Protein AF-A7EKR5-F1 (afdb_monomer_lite)

Sequence (212 aa):
MRERGEYPEFAFYDELQMYRREGRDTHELEGGQKLARYKNMAIKRMIWKMLGAERSALWRRKWYFFIDTDTFIEWDNLLALLEHLNPLKNMYMGSPVWGPTPPFAHGGSGYVFSYKALETLNMPGRGGDEELMYSQYGVNTTALCCGDEALSVALKRKGIEIKGYWPLFNGDPPVTINFGPEMWCEPQPFLFRDLFENAALKIDVQATLFLG

Secondary structure (DSSP, 8-state):
-HHHHH-GGGHHHHHHHHHHHTT--GGG---HHHHHHHHHHHHHHHHHHHHHH-TTTGGG--EEEEE-TTEEE-HHHHHHHHHTS-TTS--EEE-EEPSSSSPEE-GGG-EEEEHHHHHHHHSPPTT----S-TTTTT--GGGSS-HHHHHHHHHHHTT--EEE-TTTB--S-GGGS---TTTTTSPPP-EEE-S---TTHHHH--EEEEE-

pLDDT: mean 79.17, std 14.37, range [42.34, 96.88]

Organism: Sclerotinia sclerotiorum (strain ATCC 18683 / 1980 / Ss-1) (NCBI:txid665079)

InterPro domains:
  IPR003378 Fringe-like, glycosyltransferase domain [PF02434] (53-121)
  IPR026050 C1GALT1/C1GALT1-specific chaperone 1 [PTHR23033] (44-162)

Foldseek 3Di:
DVVCVVDPLVVLVVVLVVCVVVVHDSLPDPDLQLVLLLVQQQVLLVLVVVCVVDPDPQVPFFKKKKAAPQKFFDVVLVVVVVVVDGLLDFAKEAAWDDDPAATFHDRHLIIMTGPNNSVLLNDDDPPPPPDPDVRQLPFPSSPDDGNRSSVQNSSVSSVHHYDYDPPLRPAAAPVPDPPDPVPPPPPPRRMYGHPDDGSVSSRPDIDIDTHD

Structure (mmCIF, N/CA/C/O backbone):
data_AF-A7EKR5-F1
#
_entry.id   AF-A7EKR5-F1
#
loop_
_atom_site.group_PDB
_atom_site.id
_atom_site.type_symbol
_atom_site.label_atom_id
_atom_site.label_alt_id
_atom_site.label_comp_id
_atom_site.label_asym_id
_atom_site.label_entity_id
_atom_site.label_seq_id
_atom_site.pdbx_PDB_ins_code
_atom_site.Cartn_x
_atom_site.Cartn_y
_atom_site.Cartn_z
_atom_site.occupancy
_atom_site.B_iso_or_equiv
_atom_site.auth_seq_id
_atom_site.auth_comp_id
_atom_site.auth_asym_id
_atom_site.auth_atom_id
_atom_site.pdbx_PDB_model_num
ATOM 1 N N . MET A 1 1 ? 2.302 9.135 -18.319 1.00 51.72 1 MET A N 1
ATOM 2 C CA . MET A 1 1 ? 3.232 9.473 -19.420 1.00 51.72 1 MET A CA 1
ATOM 3 C C . MET A 1 1 ? 4.556 10.033 -18.914 1.00 51.72 1 MET A C 1
ATOM 5 O O . MET A 1 1 ? 5.559 9.526 -19.377 1.00 51.72 1 MET A O 1
ATOM 9 N N . ARG A 1 2 ? 4.595 10.985 -17.963 1.00 61.03 2 ARG A N 1
ATOM 10 C CA . ARG A 1 2 ? 5.861 11.577 -17.472 1.00 61.03 2 ARG A CA 1
ATOM 11 C C . ARG A 1 2 ? 6.796 10.579 -16.758 1.00 61.03 2 ARG A C 1
ATOM 13 O O . ARG A 1 2 ? 7.923 10.409 -17.188 1.00 61.03 2 ARG A O 1
ATOM 20 N N . GLU A 1 3 ? 6.287 9.814 -15.787 1.00 67.12 3 GLU A N 1
ATOM 21 C CA . GLU A 1 3 ? 7.088 8.821 -15.032 1.00 67.12 3 GLU A CA 1
ATOM 22 C C . GLU A 1 3 ? 7.719 7.728 -15.905 1.00 67.12 3 GLU A C 1
ATOM 24 O O . GLU A 1 3 ? 8.848 7.318 -15.670 1.00 67.12 3 GLU A O 1
ATOM 29 N N . ARG A 1 4 ? 7.025 7.293 -16.963 1.00 72.88 4 ARG A N 1
ATOM 30 C CA . ARG A 1 4 ? 7.526 6.256 -17.880 1.00 72.88 4 ARG A CA 1
ATOM 31 C C . ARG A 1 4 ? 8.791 6.684 -18.636 1.00 72.88 4 ARG A C 1
ATOM 33 O O . ARG A 1 4 ? 9.527 5.817 -19.080 1.00 72.88 4 ARG A O 1
ATOM 40 N N . GLY A 1 5 ? 9.032 7.988 -18.790 1.00 73.50 5 GLY A N 1
ATOM 41 C CA . GLY A 1 5 ? 10.261 8.513 -19.394 1.00 73.50 5 GLY A CA 1
ATOM 42 C C . GLY A 1 5 ? 11.391 8.777 -18.394 1.00 73.50 5 GLY A C 1
ATOM 43 O O . GLY A 1 5 ? 12.533 8.921 -18.812 1.00 73.50 5 GLY A O 1
ATOM 44 N N . GLU A 1 6 ? 11.086 8.850 -17.095 1.00 78.88 6 GLU A N 1
ATOM 45 C CA . GLU A 1 6 ? 12.048 9.199 -16.036 1.00 78.88 6 GLU A CA 1
ATOM 46 C C . GLU A 1 6 ? 12.597 7.961 -15.307 1.00 78.88 6 GLU A C 1
ATOM 48 O O . GLU A 1 6 ? 13.711 8.002 -14.787 1.00 78.88 6 GLU A O 1
ATOM 53 N N . TYR A 1 7 ? 11.850 6.850 -15.302 1.00 82.31 7 TYR A N 1
ATOM 54 C CA . TYR A 1 7 ? 12.217 5.619 -14.599 1.00 82.31 7 TYR A CA 1
ATOM 55 C C . TYR A 1 7 ? 12.555 4.480 -15.572 1.00 82.31 7 TYR A C 1
ATOM 57 O O . TYR A 1 7 ? 11.654 3.987 -16.261 1.00 82.31 7 TYR A O 1
ATOM 65 N N . PRO A 1 8 ? 13.818 4.008 -15.617 1.00 85.31 8 PRO A N 1
ATOM 66 C CA . PRO A 1 8 ? 14.238 2.952 -16.541 1.00 85.31 8 PRO A CA 1
ATOM 67 C C . PRO A 1 8 ? 13.511 1.619 -16.311 1.00 85.31 8 PRO A C 1
ATOM 69 O O . PRO A 1 8 ? 13.372 0.828 -17.239 1.00 85.31 8 PRO A O 1
ATOM 72 N N . GLU A 1 9 ? 12.987 1.367 -15.110 1.00 85.44 9 GLU A N 1
ATOM 73 C CA . GLU A 1 9 ? 12.219 0.163 -14.779 1.00 85.44 9 GLU A CA 1
ATOM 74 C C . GLU A 1 9 ? 10.941 0.014 -15.612 1.00 85.44 9 GLU A C 1
ATOM 76 O O . GLU A 1 9 ? 10.466 -1.105 -15.809 1.00 85.44 9 GLU A O 1
ATOM 81 N N . PHE A 1 10 ? 10.395 1.113 -16.143 1.00 86.00 10 PHE A N 1
ATOM 82 C CA . PHE A 1 10 ? 9.226 1.062 -17.022 1.00 86.00 10 PHE A CA 1
ATOM 83 C C . PHE A 1 10 ? 9.540 0.516 -18.418 1.00 86.00 10 PHE A C 1
ATOM 85 O O . PHE A 1 10 ? 8.602 0.127 -19.110 1.00 86.00 10 PHE A O 1
ATOM 92 N N . ALA A 1 11 ? 10.812 0.396 -18.815 1.00 86.44 11 ALA A N 1
ATOM 93 C CA . ALA A 1 11 ? 11.182 -0.290 -20.055 1.00 86.44 11 ALA A CA 1
ATOM 94 C C . ALA A 1 11 ? 10.722 -1.760 -20.058 1.00 86.44 11 ALA A C 1
ATOM 96 O O . ALA A 1 11 ? 10.322 -2.276 -21.099 1.00 86.44 11 ALA A O 1
ATOM 97 N N . PHE A 1 12 ? 10.668 -2.402 -18.882 1.00 87.44 12 PHE A N 1
ATOM 98 C CA . PHE A 1 12 ? 10.133 -3.759 -18.736 1.00 87.44 12 PHE A CA 1
ATOM 99 C C . PHE A 1 12 ? 8.669 -3.856 -19.189 1.00 87.44 12 PHE A C 1
ATOM 101 O O . PHE A 1 12 ? 8.251 -4.865 -19.751 1.00 87.44 12 PHE A O 1
ATOM 108 N N . TYR A 1 13 ? 7.868 -2.805 -18.974 1.00 85.25 13 TYR A N 1
ATOM 109 C CA . TYR A 1 13 ? 6.479 -2.791 -19.435 1.00 85.25 13 TYR A CA 1
ATOM 110 C C . TYR A 1 13 ? 6.409 -2.905 -20.959 1.00 85.25 13 TYR A C 1
ATOM 112 O O . TYR A 1 13 ? 5.548 -3.600 -21.491 1.00 85.25 13 TYR A O 1
ATOM 120 N N . ASP A 1 14 ? 7.324 -2.246 -21.663 1.00 87.62 14 ASP A N 1
ATOM 121 C CA . ASP A 1 14 ? 7.331 -2.202 -23.123 1.00 87.62 14 ASP A CA 1
ATOM 122 C C . ASP A 1 14 ? 7.704 -3.564 -23.698 1.00 87.62 14 ASP A C 1
ATOM 124 O O . ASP A 1 14 ? 7.039 -4.048 -24.618 1.00 87.62 14 ASP A O 1
ATOM 128 N N . GLU A 1 15 ? 8.687 -4.216 -23.081 1.00 88.50 15 GLU A N 1
ATOM 129 C CA . GLU A 1 15 ? 9.076 -5.590 -23.378 1.00 88.50 15 GLU A CA 1
ATOM 130 C C . GLU A 1 15 ? 7.929 -6.577 -23.112 1.00 88.50 15 GLU A C 1
ATOM 132 O O . GLU A 1 15 ? 7.570 -7.364 -23.990 1.00 88.50 15 GLU A O 1
ATOM 137 N N . LEU A 1 16 ? 7.259 -6.470 -21.961 1.00 86.94 16 LEU A N 1
ATOM 138 C CA . LEU A 1 16 ? 6.092 -7.291 -21.630 1.00 86.94 16 LEU A CA 1
ATOM 139 C C . LEU A 1 16 ? 4.968 -7.142 -22.670 1.00 86.94 16 LEU A C 1
ATOM 141 O O . LEU A 1 16 ? 4.364 -8.132 -23.089 1.00 86.94 16 LEU A O 1
ATOM 145 N N . GLN A 1 17 ? 4.695 -5.916 -23.129 1.00 87.31 17 GLN A N 1
ATOM 146 C CA . GLN A 1 17 ? 3.708 -5.665 -24.186 1.00 87.31 17 GLN A CA 1
ATOM 147 C C . GLN A 1 17 ? 4.156 -6.198 -25.555 1.00 87.31 17 GLN A C 1
ATOM 149 O O . GLN A 1 17 ? 3.311 -6.509 -26.395 1.00 87.31 17 GLN A O 1
ATOM 154 N N . MET A 1 18 ? 5.461 -6.280 -25.827 1.00 89.00 18 MET A N 1
ATOM 155 C CA . MET A 1 18 ? 5.975 -6.930 -27.037 1.00 89.00 18 MET A CA 1
ATOM 156 C C . MET A 1 18 ? 5.765 -8.443 -26.984 1.00 89.00 18 MET A C 1
ATOM 158 O O . MET A 1 18 ? 5.136 -8.975 -27.895 1.00 89.00 18 MET A O 1
ATOM 162 N N . TYR A 1 19 ? 6.154 -9.106 -25.890 1.00 89.81 19 TYR A N 1
ATOM 163 C CA . TYR A 1 19 ? 5.964 -10.554 -25.723 1.00 89.81 19 TYR A CA 1
ATOM 164 C C . TYR A 1 19 ? 4.497 -10.958 -25.898 1.00 89.81 19 TYR A C 1
ATOM 166 O O . TYR A 1 19 ? 4.201 -11.891 -26.640 1.00 89.81 19 TYR A O 1
ATOM 174 N N . ARG A 1 20 ? 3.558 -10.198 -25.312 1.00 86.31 20 ARG A N 1
ATOM 175 C CA . ARG A 1 20 ? 2.115 -10.442 -25.503 1.00 86.31 20 ARG A CA 1
ATOM 176 C C . ARG A 1 20 ? 1.668 -10.311 -26.950 1.00 86.31 20 ARG A C 1
ATOM 178 O O . ARG A 1 20 ? 0.898 -11.141 -27.421 1.00 86.31 20 ARG A O 1
ATOM 185 N N . ARG A 1 21 ? 2.115 -9.262 -27.646 1.00 91.12 21 ARG A N 1
ATOM 186 C CA . ARG A 1 21 ? 1.756 -9.033 -29.056 1.00 91.12 21 ARG A CA 1
ATOM 187 C C . ARG A 1 21 ? 2.296 -10.129 -29.967 1.00 91.12 21 ARG A C 1
ATOM 189 O O . ARG A 1 21 ? 1.646 -10.467 -30.948 1.00 91.12 21 ARG A O 1
ATOM 196 N N . GLU A 1 22 ? 3.451 -10.681 -29.624 1.00 93.00 22 GLU A N 1
ATOM 197 C CA . GLU A 1 22 ? 4.104 -11.769 -30.352 1.00 93.00 22 GLU A CA 1
ATOM 198 C C . GLU A 1 22 ? 3.598 -13.163 -29.936 1.00 93.00 22 GLU A C 1
ATOM 200 O O . GLU A 1 22 ? 4.020 -14.157 -30.519 1.00 93.00 22 GLU A O 1
ATOM 205 N N . GLY A 1 23 ? 2.699 -13.259 -28.946 1.00 87.94 23 GLY A N 1
ATOM 206 C CA . GLY A 1 23 ? 2.209 -14.537 -28.418 1.00 87.94 23 GLY A CA 1
ATOM 207 C C . GLY A 1 23 ? 3.284 -15.361 -27.700 1.00 87.94 23 GLY A C 1
ATOM 208 O O . GLY A 1 23 ? 3.149 -16.577 -27.589 1.00 87.94 23 GLY A O 1
ATOM 209 N N . ARG A 1 24 ? 4.360 -14.712 -27.245 1.00 87.38 24 ARG A N 1
ATOM 210 C CA . ARG A 1 24 ? 5.468 -15.339 -26.519 1.00 87.38 24 ARG A CA 1
ATOM 211 C C . ARG A 1 24 ? 5.107 -15.552 -25.056 1.00 87.38 24 ARG A C 1
ATOM 213 O O . ARG A 1 24 ? 4.296 -14.816 -24.490 1.00 87.38 24 ARG A O 1
ATOM 220 N N . ASP A 1 25 ? 5.751 -16.536 -24.439 1.00 83.50 25 ASP A N 1
ATOM 221 C CA . ASP A 1 25 ? 5.555 -16.817 -23.026 1.00 83.50 25 ASP A CA 1
ATOM 222 C C . ASP A 1 25 ? 6.147 -15.693 -22.158 1.00 83.50 25 ASP A C 1
ATOM 224 O O . ASP A 1 25 ? 7.352 -15.449 -22.135 1.00 83.50 25 ASP A O 1
ATOM 228 N N . THR A 1 26 ? 5.285 -14.988 -21.424 1.00 80.88 26 THR A N 1
ATOM 229 C CA . THR A 1 26 ? 5.693 -13.906 -20.520 1.00 80.88 26 THR A CA 1
ATOM 230 C C . THR A 1 26 ? 6.404 -14.403 -19.261 1.00 80.88 26 THR A C 1
ATOM 232 O O . THR A 1 26 ? 6.980 -13.588 -18.545 1.00 80.88 26 THR A O 1
ATOM 235 N N . HIS A 1 27 ? 6.373 -15.709 -18.975 1.00 75.75 27 HIS A N 1
ATOM 236 C CA . HIS A 1 27 ? 7.129 -16.316 -17.879 1.00 75.75 27 HIS A CA 1
ATOM 237 C C . HIS A 1 27 ? 8.645 -16.283 -18.107 1.00 75.75 27 HIS A C 1
ATOM 239 O O . HIS A 1 27 ? 9.398 -16.325 -17.138 1.00 75.75 27 HIS A O 1
ATOM 245 N N . GLU A 1 28 ? 9.093 -16.164 -19.360 1.00 78.44 28 GLU A N 1
ATOM 246 C CA . GLU A 1 28 ? 10.514 -16.047 -19.715 1.00 78.44 28 GLU A CA 1
ATOM 247 C C . GLU A 1 28 ? 11.121 -14.691 -19.313 1.00 78.44 28 GLU A C 1
ATOM 249 O O . GLU A 1 28 ? 12.341 -14.530 -19.306 1.00 78.44 28 GLU A O 1
ATOM 254 N N . LEU A 1 29 ? 10.285 -13.698 -18.991 1.00 80.56 29 LEU A N 1
ATOM 255 C CA . LEU A 1 29 ? 10.739 -12.359 -18.638 1.00 80.56 29 LEU A CA 1
ATOM 256 C C . LEU A 1 29 ? 11.180 -12.273 -17.176 1.00 80.56 29 LEU A C 1
ATOM 258 O O . LEU A 1 29 ? 10.383 -12.402 -16.243 1.00 80.56 29 LEU A O 1
ATOM 262 N N . GLU A 1 30 ? 12.451 -11.938 -16.971 1.00 78.38 30 GLU A N 1
ATOM 263 C CA . GLU A 1 30 ? 13.016 -11.704 -15.646 1.00 78.38 30 GLU A CA 1
ATOM 264 C C . GLU A 1 30 ? 12.964 -10.229 -15.231 1.00 78.38 30 GLU A C 1
ATOM 266 O O . GLU A 1 30 ? 13.090 -9.310 -16.034 1.00 78.38 30 GLU A O 1
ATOM 271 N N . GLY A 1 31 ? 12.846 -9.975 -13.926 1.00 76.25 31 GLY A N 1
ATOM 272 C CA . GLY A 1 31 ? 12.943 -8.616 -13.385 1.00 76.25 31 GLY A CA 1
ATOM 273 C C . GLY A 1 31 ? 11.621 -7.854 -13.289 1.00 76.25 31 GLY A C 1
ATOM 274 O O . GLY A 1 31 ? 11.633 -6.695 -12.873 1.00 76.25 31 GLY A O 1
ATOM 275 N N . GLY A 1 32 ? 10.478 -8.503 -13.538 1.00 77.50 32 GLY A N 1
ATOM 276 C CA . GLY A 1 32 ? 9.153 -7.892 -13.375 1.00 77.50 32 GLY A CA 1
ATOM 277 C C . GLY A 1 32 ? 8.897 -7.293 -11.982 1.00 77.50 32 GLY A C 1
ATOM 278 O O . GLY A 1 32 ? 8.181 -6.302 -11.846 1.00 77.50 32 GLY A O 1
ATOM 279 N N . GLN A 1 33 ? 9.573 -7.804 -10.947 1.00 75.94 33 GLN A N 1
ATOM 280 C CA . GLN A 1 33 ? 9.524 -7.257 -9.584 1.00 75.94 33 GLN A CA 1
ATOM 281 C C . GLN A 1 33 ? 10.009 -5.794 -9.503 1.00 75.94 33 GLN A C 1
ATOM 283 O O . GLN A 1 33 ? 9.452 -4.999 -8.742 1.00 75.94 33 GLN A O 1
ATOM 288 N N . LYS A 1 34 ? 10.993 -5.405 -10.332 1.00 84.44 34 LYS A N 1
ATOM 289 C CA . LYS A 1 34 ? 11.528 -4.032 -10.384 1.00 84.44 34 LYS A CA 1
ATOM 290 C C . LYS A 1 34 ? 10.498 -3.026 -10.885 1.00 84.44 34 LYS A C 1
ATOM 292 O O . LYS A 1 34 ? 10.529 -1.879 -10.454 1.00 84.44 34 LYS A O 1
ATOM 297 N N . LEU A 1 35 ? 9.591 -3.441 -11.766 1.00 85.88 35 LEU A N 1
ATOM 298 C CA . LEU A 1 35 ? 8.463 -2.619 -12.198 1.00 85.88 35 LEU A CA 1
ATOM 299 C C . LEU A 1 35 ? 7.288 -2.728 -11.217 1.00 85.88 35 LEU A C 1
ATOM 301 O O . LEU A 1 35 ? 6.642 -1.729 -10.901 1.00 85.88 35 LEU A O 1
ATOM 305 N N . ALA A 1 36 ? 7.031 -3.924 -10.682 1.00 83.00 36 ALA A N 1
ATOM 306 C CA . ALA A 1 36 ? 5.902 -4.182 -9.792 1.00 83.00 36 ALA A CA 1
ATOM 307 C C . ALA A 1 36 ? 5.902 -3.283 -8.542 1.00 83.00 36 ALA A C 1
ATOM 309 O O . ALA A 1 36 ? 4.834 -2.882 -8.085 1.00 83.00 36 ALA A O 1
ATOM 310 N N . ARG A 1 37 ? 7.066 -2.869 -8.019 1.00 87.31 37 ARG A N 1
ATOM 311 C CA . ARG A 1 37 ? 7.139 -1.924 -6.881 1.00 87.31 37 ARG A CA 1
ATOM 312 C C . ARG A 1 37 ? 6.423 -0.586 -7.119 1.00 87.31 37 ARG A C 1
ATOM 314 O O . ARG A 1 37 ? 5.916 0.001 -6.167 1.00 87.31 37 ARG A O 1
ATOM 321 N N . TYR A 1 38 ? 6.292 -0.136 -8.369 1.00 87.00 38 TYR A N 1
ATOM 322 C CA . TYR A 1 38 ? 5.581 1.102 -8.714 1.00 87.00 38 TYR A CA 1
ATOM 323 C C . TYR A 1 38 ? 4.053 0.929 -8.739 1.00 87.00 38 TYR A C 1
ATOM 325 O O . TYR A 1 38 ? 3.321 1.914 -8.611 1.00 87.00 38 TYR A O 1
ATOM 333 N N . LYS A 1 39 ? 3.548 -0.311 -8.856 1.00 85.44 39 LYS A N 1
ATOM 334 C CA . LYS A 1 39 ? 2.105 -0.593 -8.969 1.00 85.44 39 LYS A CA 1
ATOM 335 C C . LYS A 1 39 ? 1.351 -0.183 -7.706 1.00 85.44 39 LYS A C 1
ATOM 337 O O . LYS A 1 39 ? 0.265 0.388 -7.784 1.00 85.44 39 LYS A O 1
ATOM 342 N N . ASN A 1 40 ? 1.953 -0.438 -6.540 1.00 87.44 40 ASN A N 1
ATOM 343 C CA . ASN A 1 40 ? 1.268 -0.362 -5.255 1.00 87.44 40 ASN A CA 1
ATOM 344 C C . ASN A 1 40 ? 0.663 1.024 -5.023 1.00 87.44 40 ASN A C 1
ATOM 346 O O . ASN A 1 40 ? -0.540 1.120 -4.807 1.00 87.44 40 ASN A O 1
ATOM 350 N N . MET A 1 41 ? 1.459 2.088 -5.113 1.00 87.56 41 MET A N 1
ATOM 351 C CA . MET A 1 41 ? 0.997 3.460 -4.874 1.00 87.56 41 MET A CA 1
ATOM 352 C C . MET A 1 41 ? 0.070 3.976 -5.983 1.00 87.56 41 MET A C 1
ATOM 354 O O . MET A 1 41 ? -0.965 4.582 -5.691 1.00 87.56 41 MET A O 1
ATOM 358 N N . ALA A 1 42 ? 0.373 3.653 -7.245 1.00 86.38 42 ALA A N 1
ATOM 359 C CA . ALA A 1 42 ? -0.456 4.029 -8.387 1.00 86.38 42 ALA A CA 1
ATOM 360 C C . ALA A 1 42 ? -1.893 3.487 -8.270 1.00 86.38 42 ALA A C 1
ATOM 362 O O . ALA A 1 42 ? -2.850 4.215 -8.544 1.00 86.38 42 ALA A O 1
ATOM 363 N N . ILE A 1 43 ? -2.055 2.248 -7.791 1.00 86.94 43 ILE A N 1
ATOM 364 C CA . ILE A 1 43 ? -3.365 1.625 -7.561 1.00 86.94 43 ILE A CA 1
ATOM 365 C C . ILE A 1 43 ? -4.173 2.398 -6.510 1.00 86.94 43 ILE A C 1
ATOM 367 O O . ILE A 1 43 ? -5.342 2.695 -6.746 1.00 86.94 43 ILE A O 1
ATOM 371 N N . LYS A 1 44 ? -3.574 2.798 -5.378 1.00 88.25 44 LYS A N 1
ATOM 372 C CA . LYS A 1 44 ? -4.301 3.508 -4.298 1.00 88.25 44 LYS A CA 1
ATOM 373 C C . LYS A 1 44 ? -4.774 4.877 -4.773 1.00 88.25 44 LYS A C 1
ATOM 375 O O . LYS A 1 44 ? -5.906 5.274 -4.496 1.00 88.25 44 LYS A O 1
ATOM 380 N N . ARG A 1 45 ? -3.939 5.563 -5.552 1.00 85.19 45 ARG A N 1
ATOM 381 C CA . ARG A 1 45 ? -4.301 6.818 -6.214 1.00 85.19 45 ARG A CA 1
ATOM 382 C C . ARG A 1 45 ? -5.430 6.624 -7.223 1.00 85.19 45 ARG A C 1
ATOM 384 O O . ARG A 1 45 ? -6.328 7.460 -7.288 1.00 85.19 45 ARG A O 1
ATOM 391 N N . MET A 1 46 ? -5.394 5.553 -8.016 1.00 84.62 46 MET A N 1
ATOM 392 C CA . MET A 1 46 ? -6.454 5.266 -8.984 1.00 84.62 46 MET A CA 1
ATOM 393 C C . MET A 1 46 ? -7.785 4.985 -8.284 1.00 84.62 46 MET A C 1
ATOM 395 O O . MET A 1 46 ? -8.782 5.614 -8.625 1.00 84.62 46 MET A O 1
ATOM 399 N N . ILE A 1 47 ? -7.788 4.133 -7.254 1.00 84.94 47 ILE A N 1
ATOM 400 C CA . ILE A 1 47 ? -8.981 3.850 -6.444 1.00 84.94 47 ILE A CA 1
ATOM 401 C C . ILE A 1 47 ? -9.553 5.147 -5.864 1.00 84.94 47 ILE A C 1
ATOM 403 O O . ILE A 1 47 ? -10.753 5.382 -5.962 1.00 84.94 47 ILE A O 1
ATOM 407 N N . TRP A 1 48 ? -8.705 6.027 -5.322 1.00 84.38 48 TRP A N 1
ATOM 408 C CA . TRP A 1 48 ? -9.141 7.326 -4.805 1.00 84.38 48 TRP A CA 1
ATOM 409 C C . TRP A 1 48 ? -9.769 8.229 -5.872 1.00 84.38 48 TRP A C 1
ATOM 411 O O . TRP A 1 48 ? -10.806 8.850 -5.641 1.00 84.38 48 TRP A O 1
ATOM 421 N N . LYS A 1 49 ? -9.189 8.279 -7.075 1.00 81.69 49 LYS A N 1
ATOM 422 C CA . LYS A 1 49 ? -9.784 9.022 -8.196 1.00 81.69 49 LYS A CA 1
ATOM 423 C C . LYS A 1 49 ? -11.139 8.451 -8.605 1.00 81.69 49 LYS A C 1
ATOM 425 O O . LYS A 1 49 ? -12.065 9.221 -8.843 1.00 81.69 49 LYS A O 1
ATOM 430 N N . MET A 1 50 ? -11.262 7.126 -8.659 1.00 80.06 50 MET A N 1
ATOM 431 C CA . MET A 1 50 ? -12.523 6.452 -8.974 1.00 80.06 50 MET A CA 1
ATOM 432 C C . MET A 1 50 ? -13.588 6.727 -7.906 1.00 80.06 50 MET A C 1
ATOM 434 O O . MET A 1 50 ? -14.725 7.026 -8.256 1.00 80.06 50 MET A O 1
ATOM 438 N N . LEU A 1 51 ? -13.209 6.736 -6.622 1.00 77.94 51 LEU A N 1
ATOM 439 C CA . LEU A 1 51 ? -14.079 7.126 -5.506 1.00 77.94 51 LEU A CA 1
ATOM 440 C C . LEU A 1 51 ? -14.640 8.549 -5.658 1.00 77.94 51 LEU A C 1
ATOM 442 O O . LEU A 1 51 ? -15.812 8.777 -5.373 1.00 77.94 51 LEU A O 1
ATOM 446 N N . GLY A 1 52 ? -13.814 9.501 -6.104 1.00 71.31 52 GLY A N 1
ATOM 447 C CA . GLY A 1 52 ? -14.235 10.888 -6.325 1.00 71.31 52 GLY A CA 1
ATOM 448 C C . GLY A 1 52 ? -15.082 11.092 -7.588 1.00 71.31 52 GLY A C 1
ATOM 449 O O . GLY A 1 52 ? -15.944 11.972 -7.612 1.00 71.31 52 GLY A O 1
ATOM 450 N N . ALA A 1 53 ? -14.849 10.288 -8.630 1.00 62.81 53 ALA A N 1
ATOM 451 C CA . ALA A 1 53 ? -15.590 10.349 -9.890 1.00 62.81 53 ALA A CA 1
ATOM 452 C C . ALA A 1 53 ? -16.964 9.655 -9.807 1.00 62.81 53 ALA A C 1
ATOM 454 O O . ALA A 1 53 ? -17.939 10.152 -10.371 1.00 62.81 53 ALA A O 1
ATOM 455 N N . GLU A 1 54 ? -17.073 8.542 -9.073 1.00 58.19 54 GLU A N 1
ATOM 456 C CA . GLU A 1 54 ? -18.317 7.787 -8.898 1.00 58.19 54 GLU A CA 1
ATOM 457 C C . GLU A 1 54 ? -19.009 8.108 -7.564 1.00 58.19 54 GLU A C 1
ATOM 459 O O . GLU A 1 54 ? -18.782 7.474 -6.532 1.00 58.19 54 GLU A O 1
ATOM 464 N N . ARG A 1 55 ? -19.954 9.056 -7.591 1.00 53.31 55 ARG A N 1
ATOM 465 C CA . ARG A 1 55 ? -20.768 9.462 -6.426 1.00 53.31 55 ARG A CA 1
ATOM 466 C C . ARG A 1 55 ? -21.679 8.375 -5.821 1.00 53.31 55 ARG A C 1
ATOM 468 O O . ARG A 1 55 ? -22.420 8.688 -4.896 1.00 53.31 55 ARG A O 1
ATOM 475 N N . SER A 1 56 ? -21.712 7.131 -6.308 1.00 54.09 56 SER A N 1
ATOM 476 C CA . SER A 1 56 ? -22.838 6.217 -6.021 1.00 54.09 56 SER A CA 1
ATOM 477 C C . SER A 1 56 ? -22.496 4.836 -5.435 1.00 54.09 56 SER A C 1
ATOM 479 O O . SER A 1 56 ? -23.289 4.356 -4.617 1.00 54.09 56 SER A O 1
ATOM 481 N N . ALA A 1 57 ? -21.352 4.210 -5.745 1.00 53.09 57 ALA A N 1
ATOM 482 C CA . ALA A 1 57 ? -21.065 2.830 -5.304 1.00 53.09 57 ALA A CA 1
ATOM 483 C C . ALA A 1 57 ? -19.798 2.666 -4.444 1.00 53.09 57 ALA A C 1
ATOM 485 O O . ALA A 1 57 ? -19.845 1.985 -3.417 1.00 53.09 57 ALA A O 1
ATOM 486 N N . LEU A 1 58 ? -18.680 3.296 -4.819 1.00 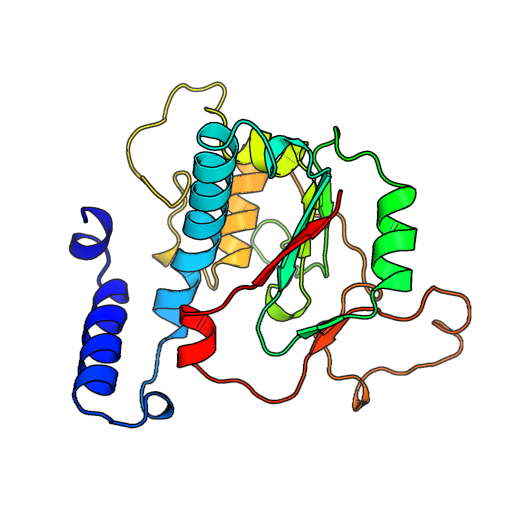55.31 58 LEU A N 1
ATOM 487 C CA . LEU A 1 58 ? -17.409 3.130 -4.104 1.00 55.31 58 LEU A CA 1
ATOM 488 C C . LEU A 1 58 ? -17.336 3.962 -2.810 1.00 55.31 58 LEU A C 1
ATOM 490 O O . LEU A 1 58 ? -16.769 3.502 -1.822 1.00 55.31 58 LEU A O 1
ATOM 494 N N . TRP A 1 59 ? -17.976 5.136 -2.755 1.00 57.09 59 TRP A N 1
ATOM 495 C CA . TRP A 1 59 ? -17.945 6.016 -1.571 1.00 57.09 59 TRP A CA 1
ATOM 496 C C . TRP A 1 59 ? -18.509 5.380 -0.287 1.00 57.09 59 TRP A C 1
ATOM 498 O O . TRP A 1 59 ? -18.205 5.835 0.810 1.00 57.09 59 TRP A O 1
ATOM 508 N N . ARG A 1 60 ? -19.326 4.322 -0.405 1.00 65.44 60 ARG A N 1
ATOM 509 C CA . ARG A 1 60 ? -19.923 3.606 0.740 1.00 65.44 60 ARG A CA 1
ATOM 510 C C . ARG A 1 60 ? -19.033 2.504 1.313 1.00 65.44 60 ARG A C 1
ATOM 512 O O . ARG A 1 60 ? -19.430 1.841 2.267 1.00 65.44 60 ARG A O 1
ATOM 519 N N . ARG A 1 61 ? -17.858 2.265 0.729 1.00 79.81 61 ARG A N 1
ATOM 520 C CA . ARG A 1 61 ? -16.991 1.145 1.103 1.00 79.81 61 ARG A CA 1
ATOM 521 C C . ARG A 1 61 ? -16.143 1.520 2.310 1.00 79.81 61 ARG A C 1
ATOM 523 O O . ARG A 1 61 ? -15.417 2.514 2.294 1.00 79.81 61 ARG A O 1
ATOM 530 N N . LYS A 1 62 ? -16.262 0.710 3.359 1.00 89.19 62 LYS A N 1
ATOM 531 C CA . LYS A 1 62 ? -15.610 0.914 4.658 1.00 89.19 62 LYS A CA 1
ATOM 532 C C . LYS A 1 62 ? -14.165 0.426 4.635 1.00 89.19 62 LYS A C 1
ATOM 534 O O . LYS A 1 62 ? -13.299 1.062 5.240 1.00 89.19 62 LYS A O 1
ATOM 539 N N . TRP A 1 63 ? -13.920 -0.665 3.912 1.00 92.44 63 TRP A N 1
ATOM 540 C CA . TRP A 1 63 ? -12.642 -1.364 3.878 1.00 92.44 63 TRP A CA 1
ATOM 541 C C . TRP A 1 63 ? -12.206 -1.674 2.446 1.00 92.44 63 TRP A C 1
ATOM 543 O O . TRP A 1 63 ? -13.025 -2.003 1.584 1.00 92.44 63 TRP A O 1
ATOM 553 N N . TYR A 1 64 ? -10.899 -1.574 2.225 1.00 91.25 64 TYR A N 1
ATOM 554 C CA . TYR A 1 64 ? -10.221 -1.819 0.958 1.00 91.25 64 TYR A CA 1
ATOM 555 C C . TYR A 1 64 ? -9.187 -2.899 1.206 1.00 91.25 64 TYR A C 1
ATOM 557 O O . TYR A 1 64 ? -8.202 -2.660 1.909 1.00 91.25 64 TYR A O 1
ATOM 565 N N . PHE A 1 65 ? -9.434 -4.085 0.667 1.00 90.75 65 PHE A N 1
ATOM 566 C CA . PHE A 1 65 ? -8.556 -5.223 0.859 1.00 90.75 65 PHE A CA 1
ATOM 567 C C . PHE A 1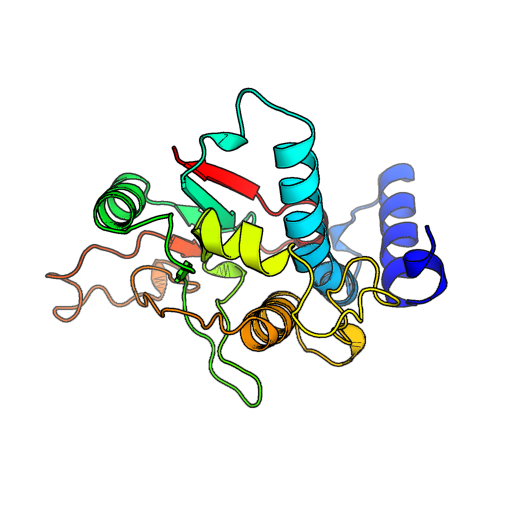 65 ? -7.716 -5.467 -0.390 1.00 90.75 65 PHE A C 1
ATOM 569 O O . PHE A 1 65 ? -8.263 -5.563 -1.486 1.00 90.75 65 PHE A O 1
ATOM 576 N N . PHE A 1 66 ? -6.397 -5.522 -0.217 1.00 90.25 66 PHE A N 1
ATOM 577 C CA . PHE A 1 66 ? -5.419 -5.702 -1.281 1.00 90.25 66 PHE A CA 1
ATOM 578 C C . PHE A 1 66 ? -4.757 -7.066 -1.145 1.00 90.25 66 PHE A C 1
ATOM 580 O O . PHE A 1 66 ? -4.193 -7.356 -0.092 1.00 90.25 66 PHE A O 1
ATOM 587 N N . ILE A 1 67 ? -4.782 -7.853 -2.217 1.00 85.81 67 ILE A N 1
ATOM 588 C CA . ILE A 1 67 ? -4.188 -9.195 -2.282 1.00 85.81 67 ILE A CA 1
ATOM 589 C C . ILE A 1 67 ? -3.427 -9.394 -3.592 1.00 85.81 67 ILE A C 1
ATOM 591 O O . ILE A 1 67 ? -3.751 -8.756 -4.602 1.00 85.81 67 ILE A O 1
ATOM 595 N N . ASP A 1 68 ? -2.457 -10.303 -3.577 1.00 80.81 68 ASP A N 1
ATOM 596 C CA . ASP A 1 68 ? -1.853 -10.847 -4.791 1.00 80.81 68 ASP A CA 1
ATOM 597 C C . ASP A 1 68 ? -2.650 -12.081 -5.273 1.00 80.81 68 ASP A C 1
ATOM 599 O O . ASP A 1 68 ? -3.578 -12.554 -4.614 1.00 80.81 68 ASP A O 1
ATOM 603 N N . THR A 1 69 ? -2.364 -12.562 -6.484 1.00 72.31 69 THR A N 1
ATOM 604 C CA . THR A 1 69 ? -3.139 -13.643 -7.130 1.00 72.31 69 THR A CA 1
ATOM 605 C C . THR A 1 69 ? -2.913 -15.017 -6.532 1.00 72.31 69 THR A C 1
ATOM 607 O O . THR A 1 69 ? -3.692 -15.928 -6.785 1.00 72.31 69 THR A O 1
ATOM 610 N N . ASP A 1 70 ? -1.844 -15.162 -5.768 1.00 72.81 70 ASP A N 1
ATOM 611 C CA . ASP A 1 70 ? -1.481 -16.356 -5.031 1.00 72.81 70 ASP A CA 1
ATOM 612 C C . ASP A 1 70 ? -1.942 -16.254 -3.570 1.00 72.81 70 ASP A C 1
ATOM 614 O O . ASP A 1 70 ? -1.315 -16.831 -2.701 1.00 72.81 70 ASP A O 1
ATOM 618 N N . THR A 1 71 ? -3.004 -15.504 -3.253 1.00 74.31 71 THR A N 1
ATOM 619 C CA . THR A 1 71 ? -3.522 -15.395 -1.879 1.00 74.31 71 THR A CA 1
ATOM 620 C C . THR A 1 71 ? -4.910 -16.034 -1.748 1.00 74.31 71 THR A C 1
ATOM 622 O O . THR A 1 71 ? -5.870 -15.585 -2.376 1.00 74.31 71 THR A O 1
ATOM 625 N N . PHE A 1 72 ? -5.041 -17.055 -0.898 1.00 80.06 72 PHE A N 1
ATOM 626 C CA . PHE A 1 72 ? -6.331 -17.624 -0.487 1.00 80.06 72 PHE A CA 1
ATOM 627 C C . PHE A 1 72 ? -6.940 -16.802 0.649 1.00 80.06 72 PHE A C 1
ATOM 629 O O . PHE A 1 72 ? -6.202 -16.414 1.54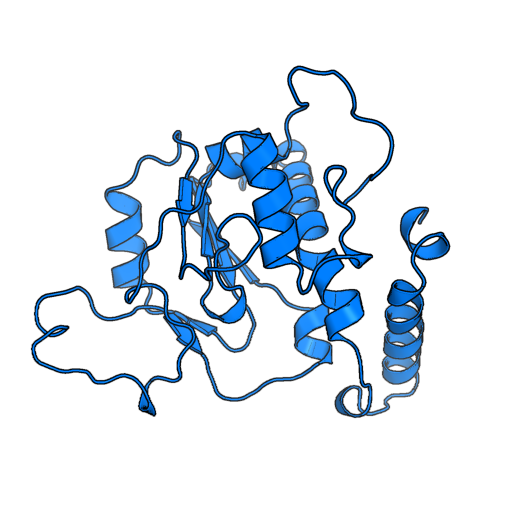7 1.00 80.06 72 PHE A O 1
ATOM 636 N N . ILE A 1 73 ? -8.263 -16.593 0.637 1.00 80.81 73 ILE A N 1
ATOM 637 C CA . ILE A 1 73 ? -8.997 -15.825 1.655 1.00 80.81 73 ILE A CA 1
ATOM 638 C C . ILE A 1 73 ? -10.081 -16.692 2.303 1.00 80.81 73 ILE A C 1
ATOM 640 O O . ILE A 1 73 ? -10.967 -17.192 1.611 1.00 80.81 73 ILE A O 1
ATOM 644 N N . GLU A 1 74 ? -10.064 -16.781 3.628 1.00 85.06 74 GLU A N 1
ATOM 645 C CA . GLU A 1 74 ? -11.210 -17.173 4.442 1.00 85.06 74 GLU A CA 1
ATOM 646 C C . GLU A 1 74 ? -12.025 -15.901 4.760 1.00 85.06 74 GLU A C 1
ATOM 648 O O . GLU A 1 74 ? -11.554 -14.958 5.404 1.00 85.06 74 GLU A O 1
ATOM 653 N N . TRP A 1 75 ? -13.232 -15.816 4.207 1.00 84.12 75 TRP A N 1
ATOM 654 C CA . TRP A 1 75 ? -14.013 -14.581 4.224 1.00 84.12 75 TRP A CA 1
ATOM 655 C C . TRP A 1 75 ? -14.699 -14.310 5.555 1.00 84.12 75 TRP A C 1
ATOM 657 O O . TRP A 1 75 ? -14.784 -13.147 5.955 1.00 84.12 75 TRP A O 1
ATOM 667 N N . ASP A 1 76 ? -15.179 -15.348 6.228 1.00 85.25 76 ASP A N 1
ATOM 668 C CA . ASP A 1 76 ? -15.992 -15.216 7.432 1.00 85.25 76 ASP A CA 1
ATOM 669 C C . ASP A 1 76 ? -15.165 -14.620 8.579 1.00 85.25 76 ASP A C 1
ATOM 671 O O . ASP A 1 76 ? -15.596 -13.680 9.248 1.00 85.25 76 ASP A O 1
ATOM 675 N N . ASN A 1 77 ? -13.923 -15.072 8.735 1.00 84.56 77 ASN A N 1
ATOM 676 C CA . ASN A 1 77 ? -12.972 -14.578 9.721 1.00 84.56 77 ASN A CA 1
ATOM 677 C C . ASN A 1 77 ? -12.532 -13.140 9.420 1.00 84.56 77 ASN A C 1
ATOM 679 O O . ASN A 1 77 ? -12.467 -12.307 10.330 1.00 84.56 77 ASN A O 1
ATOM 683 N N . LEU A 1 78 ? -12.250 -12.821 8.149 1.00 87.44 78 LEU A N 1
ATOM 684 C CA . LEU A 1 78 ? -11.892 -11.459 7.751 1.00 87.44 78 LEU A CA 1
ATOM 685 C C . LEU A 1 78 ? -13.052 -10.496 8.032 1.00 87.44 78 LEU A C 1
ATOM 687 O O . LEU A 1 78 ? -12.846 -9.435 8.622 1.00 87.44 78 LEU A O 1
ATOM 691 N N . LEU A 1 79 ? -14.273 -10.851 7.630 1.00 88.94 79 LEU A N 1
ATOM 692 C CA . LEU A 1 79 ? -15.451 -10.014 7.843 1.00 88.94 79 LEU A CA 1
ATOM 693 C C . LEU A 1 79 ? -15.759 -9.850 9.335 1.00 88.94 79 LEU A C 1
ATOM 695 O O . LEU A 1 79 ? -15.939 -8.715 9.778 1.00 88.94 79 LEU A O 1
ATOM 699 N N . ALA A 1 80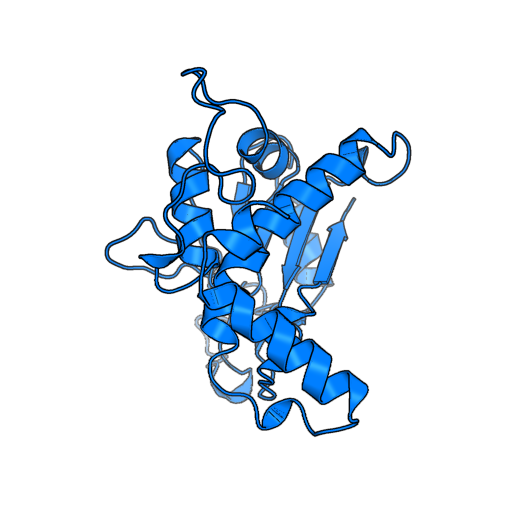 ? -15.699 -10.929 10.120 1.00 89.38 80 ALA A N 1
ATOM 700 C CA . ALA A 1 80 ? -15.881 -10.878 11.568 1.00 89.38 80 ALA A CA 1
ATOM 701 C C . ALA A 1 80 ? -14.871 -9.937 12.248 1.00 89.38 80 ALA A C 1
ATOM 703 O O . ALA A 1 80 ? -15.246 -9.141 13.112 1.00 89.38 80 ALA A O 1
ATOM 704 N N . LEU A 1 81 ? -13.597 -9.950 11.835 1.00 88.69 81 LEU A N 1
ATOM 705 C CA . LEU A 1 81 ? -12.599 -8.998 12.333 1.00 88.69 81 LEU A CA 1
ATOM 706 C C . LEU A 1 81 ? -12.981 -7.550 11.987 1.00 88.69 81 LEU A C 1
ATOM 708 O O . LEU A 1 81 ? -12.934 -6.664 12.844 1.00 88.69 81 LEU A O 1
ATOM 712 N N . LEU A 1 82 ? -13.348 -7.295 10.730 1.00 91.44 82 LEU A N 1
ATOM 713 C CA . LEU A 1 82 ? -13.626 -5.948 10.229 1.00 91.44 82 LEU A CA 1
ATOM 714 C C . LEU A 1 82 ? -14.899 -5.325 10.818 1.00 91.44 82 LEU A C 1
ATOM 716 O O . LEU A 1 82 ? -14.972 -4.097 10.918 1.00 91.44 82 LEU A O 1
ATOM 720 N N . GLU A 1 83 ? -15.874 -6.133 11.237 1.00 91.12 83 GLU A N 1
ATOM 721 C CA . GLU A 1 83 ? -17.093 -5.673 11.917 1.00 91.12 83 GLU A CA 1
ATOM 722 C C . GLU A 1 83 ? -16.814 -4.993 13.265 1.00 91.12 83 GLU A C 1
ATOM 724 O O . GLU A 1 83 ? -17.518 -4.058 13.649 1.00 91.12 83 GLU A O 1
ATOM 729 N N . HIS A 1 84 ? -15.748 -5.397 13.959 1.00 91.38 84 HIS A N 1
ATOM 730 C CA . HIS A 1 84 ? -15.385 -4.867 15.277 1.00 91.38 84 HIS A CA 1
ATOM 731 C C . HIS A 1 84 ? -14.493 -3.617 15.207 1.00 91.38 84 HIS A C 1
ATOM 733 O O . HIS A 1 84 ? -14.124 -3.037 16.234 1.00 91.38 84 HIS A O 1
ATOM 739 N N . LEU A 1 85 ? -14.124 -3.181 14.001 1.00 93.50 85 LEU A N 1
ATOM 740 C CA . LEU A 1 85 ? -13.195 -2.080 13.781 1.00 93.50 85 LEU A CA 1
ATOM 741 C C . LEU A 1 85 ? -13.905 -0.841 13.226 1.00 93.50 85 LEU A C 1
ATOM 743 O O . LEU A 1 85 ? -14.926 -0.908 12.551 1.00 93.50 85 LEU A O 1
ATOM 747 N N . ASN A 1 86 ? -13.334 0.336 13.496 1.00 93.00 86 ASN A N 1
ATOM 748 C CA . ASN A 1 86 ? -13.895 1.601 13.027 1.00 93.00 86 ASN A CA 1
ATOM 749 C C . ASN A 1 86 ? -13.216 2.056 11.714 1.00 93.00 86 ASN A C 1
ATOM 751 O O . ASN A 1 86 ? -12.060 2.493 11.764 1.00 93.00 86 ASN A O 1
ATOM 755 N N . PRO A 1 87 ? -13.923 2.050 10.565 1.00 91.56 87 PRO A N 1
ATOM 756 C CA . PRO A 1 87 ? -13.362 2.448 9.269 1.00 91.56 87 PRO A CA 1
ATOM 757 C C . PRO A 1 87 ? -13.099 3.961 9.135 1.00 91.56 87 PRO A C 1
ATOM 759 O O . PRO A 1 87 ? -12.440 4.400 8.192 1.00 91.56 87 PRO A O 1
ATOM 762 N N . LEU A 1 88 ? -13.581 4.781 10.076 1.00 92.25 88 LEU A N 1
ATOM 763 C CA . LEU A 1 88 ? -13.300 6.221 10.136 1.00 92.25 88 LEU A CA 1
ATOM 764 C C . LEU A 1 88 ? -11.984 6.546 10.857 1.00 92.25 88 LEU A C 1
ATOM 766 O O . LEU A 1 88 ? -11.590 7.709 10.919 1.00 92.25 88 LEU A O 1
ATOM 770 N N . LYS A 1 89 ? -11.289 5.541 11.403 1.00 95.38 89 LYS A N 1
ATOM 771 C CA . LYS A 1 89 ? -9.927 5.685 11.935 1.00 95.38 89 LYS A CA 1
ATOM 772 C C . LYS A 1 89 ? -8.904 5.324 10.863 1.00 95.38 89 LYS A C 1
ATOM 774 O O . LYS A 1 89 ? -9.179 4.478 10.017 1.00 95.38 89 LYS A O 1
ATOM 779 N N . ASN A 1 90 ? -7.714 5.921 10.919 1.00 95.69 90 ASN A N 1
ATOM 780 C CA . ASN A 1 90 ? -6.587 5.534 10.067 1.00 95.69 90 ASN A CA 1
ATOM 781 C C . ASN A 1 90 ? -6.124 4.118 10.430 1.00 95.69 90 ASN A C 1
ATOM 783 O O . ASN A 1 90 ? -5.417 3.928 11.418 1.00 95.69 90 ASN A O 1
ATOM 787 N N . MET A 1 91 ? -6.566 3.129 9.653 1.00 96.50 91 MET A N 1
ATOM 788 C CA . MET A 1 91 ? -6.236 1.722 9.842 1.00 96.50 91 MET A CA 1
ATOM 789 C C . MET A 1 91 ? -5.520 1.215 8.594 1.00 96.50 91 MET A C 1
ATOM 791 O O . MET A 1 91 ? -6.083 1.235 7.499 1.00 96.50 91 MET A O 1
ATOM 795 N N . TYR A 1 92 ? -4.294 0.749 8.7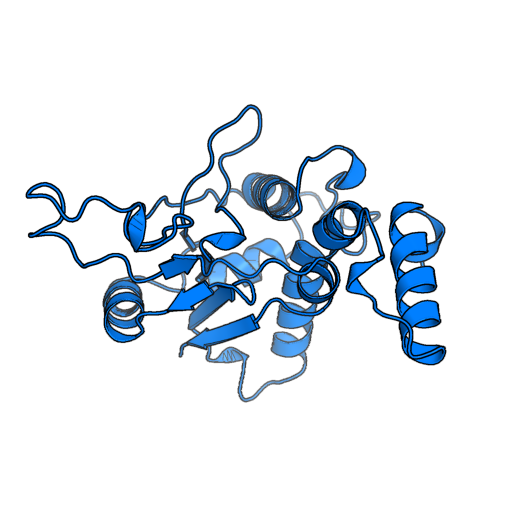94 1.00 96.88 92 TYR A N 1
ATOM 796 C CA . TYR A 1 92 ? -3.503 -0.013 7.838 1.00 96.88 92 TYR A CA 1
ATOM 797 C C . TYR A 1 92 ? -3.116 -1.315 8.539 1.00 96.88 92 TYR A C 1
ATOM 799 O O . TYR A 1 92 ? -2.509 -1.262 9.606 1.00 96.88 92 TYR A O 1
ATOM 807 N N . MET A 1 93 ? -3.559 -2.459 8.021 1.00 95.81 93 MET A N 1
ATOM 808 C CA . MET A 1 93 ? -3.510 -3.747 8.724 1.00 95.81 93 MET A CA 1
ATOM 809 C C . MET A 1 93 ? -2.944 -4.840 7.829 1.00 95.81 93 MET A C 1
ATOM 811 O O . MET A 1 93 ? -3.272 -4.875 6.647 1.00 95.81 93 MET A O 1
ATOM 815 N N . GLY A 1 94 ? -2.148 -5.745 8.392 1.00 94.06 94 GLY A N 1
ATOM 816 C CA . GLY A 1 94 ? -1.642 -6.915 7.678 1.00 94.06 94 GLY A CA 1
ATOM 817 C C . GLY A 1 94 ? -0.583 -7.674 8.471 1.00 94.06 94 GLY A C 1
ATOM 818 O O . GLY A 1 94 ? -0.437 -7.461 9.679 1.00 94.06 94 GLY A O 1
ATOM 819 N N . SER A 1 95 ? 0.171 -8.533 7.783 1.00 93.12 95 SER A N 1
ATOM 820 C CA . SER A 1 95 ? 1.328 -9.228 8.360 1.00 93.12 95 SER A CA 1
ATOM 821 C C . SER A 1 95 ? 2.543 -8.292 8.391 1.00 93.12 95 SER A C 1
ATOM 823 O O . SER A 1 95 ? 2.979 -7.859 7.321 1.00 93.12 95 SER A O 1
ATOM 825 N N . PRO A 1 96 ? 3.075 -7.914 9.569 1.00 94.19 96 PRO A N 1
ATOM 826 C CA . PRO A 1 96 ? 4.167 -6.956 9.657 1.00 94.19 96 PRO A CA 1
ATOM 827 C C . PRO A 1 96 ? 5.503 -7.572 9.229 1.00 94.19 96 PRO A C 1
ATOM 829 O O . PRO A 1 96 ? 5.936 -8.587 9.770 1.00 94.19 96 PRO A O 1
ATOM 832 N N . VAL A 1 97 ? 6.203 -6.886 8.331 1.00 92.75 97 VAL A N 1
ATOM 833 C CA . VAL A 1 97 ? 7.623 -7.096 8.044 1.00 92.75 97 VAL A CA 1
ATOM 834 C C . VAL A 1 97 ? 8.420 -6.015 8.760 1.00 92.75 97 VAL A C 1
ATOM 836 O O . VAL A 1 97 ? 8.125 -4.821 8.647 1.00 92.75 97 VAL A O 1
ATOM 839 N N . TRP A 1 98 ? 9.431 -6.445 9.510 1.00 92.44 98 TRP A N 1
ATOM 840 C CA . TRP A 1 98 ? 10.327 -5.574 10.264 1.00 92.44 98 TRP A CA 1
ATOM 841 C C . TRP A 1 98 ? 11.661 -5.434 9.535 1.00 92.44 98 TRP A C 1
ATOM 843 O O . TRP A 1 98 ? 12.169 -6.394 8.959 1.00 92.44 98 TRP A O 1
ATOM 853 N N . GLY A 1 99 ? 12.244 -4.240 9.579 1.00 87.31 99 GLY A N 1
ATOM 854 C CA . GLY A 1 99 ? 13.481 -3.938 8.873 1.00 87.31 99 GLY A CA 1
ATOM 855 C C . GLY A 1 99 ? 14.034 -2.558 9.235 1.00 87.31 99 GLY A C 1
ATOM 856 O O . GLY A 1 99 ? 13.626 -1.978 10.243 1.00 87.31 99 GLY A O 1
ATOM 857 N N . PRO A 1 100 ? 14.972 -2.022 8.433 1.00 88.25 100 PRO A N 1
ATOM 858 C CA . PRO A 1 100 ? 15.559 -0.698 8.657 1.00 88.25 100 PRO A CA 1
ATOM 859 C C . PRO A 1 100 ? 14.602 0.460 8.320 1.00 88.25 100 PRO A C 1
ATOM 861 O O . PRO A 1 100 ? 14.844 1.602 8.710 1.00 88.25 100 PRO A O 1
ATOM 864 N N . THR A 1 101 ? 13.531 0.183 7.582 1.00 91.56 101 THR A N 1
ATOM 865 C CA . THR A 1 101 ? 12.465 1.121 7.220 1.00 91.56 101 THR A CA 1
ATOM 866 C C . THR A 1 101 ? 11.265 0.983 8.164 1.00 91.56 101 THR A C 1
ATOM 868 O O . THR A 1 101 ? 11.224 0.061 8.985 1.00 91.56 101 THR A O 1
ATOM 871 N N . PRO A 1 102 ? 10.281 1.907 8.118 1.00 93.88 102 PRO A N 1
ATOM 872 C CA . PRO A 1 102 ? 9.052 1.745 8.883 1.00 93.88 102 PRO A CA 1
ATOM 873 C C . PRO A 1 102 ? 8.408 0.377 8.605 1.00 93.88 102 PRO A C 1
ATOM 875 O O . PRO A 1 102 ? 8.324 -0.010 7.438 1.00 93.88 102 PRO A O 1
ATOM 878 N N . PRO A 1 103 ? 7.917 -0.331 9.639 1.00 95.81 103 PRO A N 1
ATOM 879 C CA . PRO A 1 103 ? 7.293 -1.636 9.456 1.00 95.81 103 PRO A CA 1
ATOM 880 C C . PRO A 1 103 ? 6.167 -1.567 8.426 1.00 95.81 103 PRO A C 1
ATOM 882 O O . PRO A 1 103 ? 5.399 -0.598 8.396 1.00 95.81 103 PRO A O 1
ATOM 885 N N . PHE A 1 104 ? 6.069 -2.575 7.568 1.00 95.25 104 PHE A N 1
ATOM 886 C CA . PHE A 1 104 ? 5.127 -2.586 6.449 1.00 95.25 104 PHE A CA 1
ATOM 887 C C . PHE A 1 104 ? 4.361 -3.899 6.381 1.00 95.25 104 PHE A C 1
ATOM 889 O O . PHE A 1 104 ? 4.788 -4.906 6.937 1.00 95.25 104 PHE A O 1
ATOM 896 N N . ALA A 1 105 ? 3.191 -3.876 5.746 1.00 94.50 105 ALA A N 1
ATOM 897 C CA . ALA A 1 105 ? 2.379 -5.071 5.584 1.00 94.50 105 ALA A CA 1
ATOM 898 C C . ALA A 1 105 ? 2.888 -5.841 4.372 1.00 94.50 105 ALA A C 1
ATOM 900 O O . ALA A 1 105 ? 2.927 -5.274 3.279 1.00 94.50 105 ALA A O 1
ATOM 901 N N . HIS A 1 106 ? 3.254 -7.104 4.567 1.00 90.75 106 HIS A N 1
ATOM 902 C CA . HIS A 1 106 ? 3.732 -7.967 3.497 1.00 90.75 106 HIS A CA 1
ATOM 903 C C . HIS A 1 106 ? 2.677 -8.098 2.388 1.00 90.75 106 HIS A C 1
ATOM 905 O O . HIS A 1 106 ? 1.563 -8.562 2.641 1.00 90.75 106 HIS A O 1
ATOM 911 N N . GLY A 1 107 ? 3.023 -7.706 1.157 1.00 84.81 107 GLY A N 1
ATOM 912 C CA . GLY A 1 107 ? 2.087 -7.709 0.026 1.00 84.81 107 GLY A CA 1
ATOM 913 C C . GLY A 1 107 ? 1.450 -9.074 -0.257 1.00 84.81 107 GLY A C 1
ATOM 914 O O . GLY A 1 107 ? 0.230 -9.156 -0.391 1.00 84.81 107 GLY A O 1
ATOM 915 N N . GLY A 1 108 ? 2.257 -10.140 -0.238 1.00 81.00 108 GLY A N 1
ATOM 916 C CA . GLY A 1 108 ? 1.800 -11.511 -0.501 1.00 81.00 108 GLY A CA 1
ATOM 917 C C . GLY A 1 108 ? 1.000 -12.153 0.639 1.00 81.00 108 GLY A C 1
ATOM 918 O O . GLY A 1 108 ? 0.494 -13.254 0.480 1.00 81.00 108 GLY A O 1
ATOM 919 N N . SER A 1 109 ? 0.884 -11.490 1.796 1.00 85.88 109 SER A N 1
ATOM 920 C CA . SER A 1 109 ? -0.008 -11.912 2.892 1.00 85.88 109 SER A CA 1
ATOM 921 C C . SER A 1 109 ? -1.370 -11.223 2.835 1.00 85.88 109 SER A C 1
ATOM 923 O O . SER A 1 109 ? -2.204 -11.443 3.710 1.00 85.88 109 SER A O 1
ATOM 925 N N . GLY A 1 110 ? -1.568 -10.331 1.862 1.00 88.75 110 GLY A N 1
ATOM 926 C CA . GLY A 1 110 ? -2.676 -9.392 1.831 1.00 88.75 110 GLY A CA 1
ATOM 927 C C . GLY A 1 110 ? -2.588 -8.307 2.913 1.00 88.75 110 GLY A C 1
ATOM 928 O O . GLY A 1 110 ? -1.917 -8.438 3.939 1.00 88.75 110 GLY A O 1
ATOM 929 N N . TYR A 1 111 ? -3.284 -7.193 2.688 1.00 93.25 111 TYR A N 1
ATOM 930 C CA . TYR A 1 111 ? -3.413 -6.122 3.679 1.00 93.25 111 TYR A CA 1
ATOM 931 C C . TYR A 1 111 ? -4.655 -5.260 3.460 1.00 93.25 111 TYR A C 1
ATOM 933 O O . TYR A 1 111 ? -5.135 -5.079 2.339 1.00 93.25 111 TYR A O 1
ATOM 941 N N . VAL A 1 112 ? -5.165 -4.679 4.544 1.00 94.38 112 VAL A N 1
ATOM 942 C CA . VAL A 1 112 ? -6.408 -3.899 4.563 1.00 94.38 112 VAL A CA 1
ATOM 943 C C . VAL A 1 112 ? -6.133 -2.430 4.864 1.00 94.38 112 VAL A C 1
ATOM 945 O O . VAL A 1 112 ? -5.363 -2.084 5.761 1.00 94.38 112 VAL A O 1
ATOM 948 N N . PHE A 1 113 ? -6.836 -1.560 4.145 1.00 94.62 113 PHE A N 1
ATOM 949 C CA . PHE A 1 113 ? -6.993 -0.144 4.457 1.00 94.62 113 PHE A CA 1
ATOM 950 C C . PHE A 1 113 ? -8.423 0.140 4.906 1.00 94.62 113 PHE A C 1
ATOM 952 O O . PHE A 1 113 ? -9.383 -0.349 4.306 1.00 94.62 113 PHE A O 1
ATOM 959 N N . SER A 1 114 ? -8.583 1.004 5.903 1.00 93.94 114 SER A N 1
ATOM 960 C CA . SER A 1 114 ? -9.860 1.689 6.101 1.00 93.94 114 SER A CA 1
ATOM 961 C C . SER A 1 114 ? -10.068 2.794 5.065 1.00 93.94 114 SER A C 1
ATOM 963 O O . SER A 1 114 ? -9.105 3.333 4.508 1.00 93.94 114 SER A O 1
ATOM 965 N N . TYR A 1 115 ? -11.325 3.204 4.871 1.00 90.44 115 TYR A N 1
ATOM 966 C CA . TYR A 1 115 ? -11.658 4.411 4.108 1.00 90.44 115 TYR A CA 1
ATOM 967 C C . TYR A 1 115 ? -10.822 5.616 4.550 1.00 90.44 115 TYR A C 1
ATOM 969 O O . TYR A 1 115 ? -10.202 6.276 3.717 1.00 90.44 115 TYR A O 1
ATOM 977 N N . LYS A 1 116 ? -10.731 5.869 5.864 1.00 91.69 116 LYS A N 1
ATOM 978 C CA . LYS A 1 116 ? -9.990 7.028 6.375 1.00 91.69 116 LYS A CA 1
ATOM 979 C C . LYS A 1 116 ? -8.493 6.964 6.065 1.00 91.69 116 LYS A C 1
ATOM 981 O O . LYS A 1 116 ? -7.906 8.000 5.754 1.00 91.69 116 LYS A O 1
ATOM 986 N N . ALA A 1 117 ? -7.879 5.780 6.118 1.00 94.25 117 ALA A N 1
ATOM 987 C CA . ALA A 1 117 ? -6.468 5.627 5.767 1.00 94.25 117 ALA A CA 1
ATOM 988 C C . ALA A 1 117 ? -6.222 5.916 4.281 1.00 94.25 117 ALA A C 1
ATOM 990 O O . ALA A 1 117 ? -5.274 6.627 3.946 1.00 94.25 117 ALA A O 1
ATOM 991 N N . LEU A 1 118 ? -7.094 5.415 3.399 1.00 90.81 118 LEU A N 1
ATOM 992 C CA . LEU A 1 118 ? -6.994 5.666 1.961 1.00 90.81 118 LEU A CA 1
ATOM 993 C C . LEU A 1 118 ? -7.212 7.150 1.630 1.00 90.81 118 LEU A C 1
ATOM 995 O O . LEU A 1 118 ? -6.464 7.716 0.834 1.00 90.81 118 LEU A O 1
ATOM 999 N N . GLU A 1 119 ? -8.185 7.791 2.277 1.00 88.69 119 GLU A N 1
ATOM 1000 C CA . GLU A 1 119 ? -8.422 9.233 2.176 1.00 88.69 119 GLU A CA 1
ATOM 1001 C C . GLU A 1 119 ? -7.194 10.033 2.629 1.00 88.69 119 GLU A C 1
ATOM 1003 O O . GLU A 1 119 ? -6.677 10.864 1.885 1.00 88.69 119 GLU A O 1
ATOM 1008 N N . THR A 1 120 ? -6.676 9.748 3.824 1.00 90.50 120 THR A N 1
ATOM 1009 C CA . THR A 1 120 ? -5.539 10.473 4.409 1.00 90.50 120 THR A CA 1
ATOM 1010 C C . THR A 1 120 ? -4.263 10.327 3.573 1.00 90.50 120 THR A C 1
ATOM 1012 O O . THR A 1 120 ? -3.505 11.290 3.442 1.00 90.50 120 THR A O 1
ATOM 1015 N N . LEU A 1 121 ? -4.025 9.151 2.976 1.00 90.12 121 LEU A N 1
ATOM 1016 C CA . LEU A 1 121 ? -2.907 8.934 2.053 1.00 90.12 121 LEU A CA 1
ATOM 1017 C C . LEU A 1 121 ? -2.991 9.862 0.829 1.00 90.12 121 LEU A C 1
ATOM 1019 O O . LEU A 1 121 ? -1.967 10.376 0.381 1.00 90.12 121 LEU A O 1
ATOM 1023 N N . ASN A 1 122 ? -4.199 10.085 0.304 1.00 86.88 122 ASN A N 1
ATOM 1024 C CA . ASN A 1 122 ? -4.430 10.841 -0.927 1.00 86.88 122 ASN A CA 1
ATOM 1025 C C . ASN A 1 122 ? -4.714 12.336 -0.722 1.00 86.88 122 ASN A C 1
ATOM 1027 O O . ASN A 1 122 ? -4.723 13.080 -1.700 1.00 86.88 122 ASN A O 1
ATOM 1031 N N . MET A 1 123 ? -4.944 12.788 0.509 1.00 83.00 123 MET A N 1
ATOM 1032 C CA . MET A 1 123 ? -5.075 14.213 0.814 1.00 83.00 123 MET A CA 1
ATOM 1033 C C . MET A 1 123 ? -3.705 14.908 0.860 1.00 83.00 123 MET A C 1
ATOM 1035 O O . MET A 1 123 ? -2.730 14.285 1.297 1.00 83.00 123 MET A O 1
ATOM 1039 N N . PRO A 1 124 ? -3.612 16.202 0.496 1.00 71.69 124 PRO A N 1
ATOM 1040 C CA . PRO A 1 124 ? -2.389 16.990 0.638 1.00 71.69 124 PRO A CA 1
ATOM 1041 C C . PRO A 1 124 ? -1.835 16.934 2.071 1.00 71.69 124 PRO A C 1
ATOM 1043 O O . PRO A 1 124 ? -2.576 16.844 3.052 1.00 71.69 124 PRO A O 1
ATOM 1046 N N . GLY A 1 125 ? -0.508 16.944 2.220 1.00 64.75 125 GLY A N 1
ATOM 1047 C CA . GLY A 1 125 ? 0.120 17.092 3.540 1.00 64.75 125 GLY A CA 1
ATOM 1048 C C . GLY A 1 125 ? -0.026 18.521 4.076 1.00 64.75 125 GLY A C 1
ATOM 1049 O O . GLY A 1 125 ? -0.310 19.444 3.321 1.00 64.75 125 GLY A O 1
ATOM 1050 N N . ARG A 1 126 ? 0.246 18.733 5.372 1.00 55.19 126 ARG A N 1
ATOM 1051 C CA . ARG A 1 126 ? 0.229 20.076 5.996 1.00 55.19 126 ARG A CA 1
ATOM 1052 C C . ARG A 1 126 ? 1.253 21.071 5.405 1.00 55.19 126 ARG A C 1
ATOM 1054 O O . ARG A 1 126 ? 1.201 22.237 5.769 1.00 55.19 126 ARG A O 1
ATOM 1061 N N . GLY A 1 127 ? 2.166 20.624 4.536 1.00 52.47 127 GLY A N 1
ATOM 1062 C CA . GLY A 1 127 ? 3.290 21.411 4.012 1.00 52.47 127 GLY A CA 1
ATOM 1063 C C . GLY A 1 127 ? 3.177 21.896 2.563 1.00 52.47 127 GLY A C 1
ATOM 1064 O O . GLY A 1 127 ? 4.117 22.513 2.096 1.00 52.47 127 GLY A O 1
ATOM 1065 N N . GLY A 1 128 ? 2.083 21.633 1.836 1.00 50.53 128 GLY A N 1
ATOM 1066 C CA . GLY A 1 128 ? 1.889 22.181 0.479 1.00 50.53 128 GLY A CA 1
ATOM 1067 C C . GLY A 1 128 ? 2.802 21.634 -0.634 1.00 50.53 128 GLY A C 1
ATOM 1068 O O . GLY A 1 128 ? 2.561 21.943 -1.796 1.00 50.53 128 GLY A O 1
ATOM 1069 N N . ASP A 1 129 ? 3.786 20.788 -0.320 1.00 47.66 129 ASP A N 1
ATOM 1070 C CA . ASP A 1 129 ? 4.658 20.139 -1.308 1.00 47.66 129 ASP A CA 1
ATOM 1071 C C . ASP A 1 129 ? 3.912 19.007 -2.046 1.00 47.66 129 ASP A C 1
ATOM 1073 O O . ASP A 1 129 ? 4.063 17.821 -1.746 1.00 47.66 129 ASP A O 1
ATOM 1077 N N . GLU A 1 130 ? 3.038 19.372 -2.985 1.00 53.34 130 GLU A N 1
ATOM 1078 C CA . GLU A 1 130 ? 2.336 18.432 -3.876 1.00 53.34 130 GLU A CA 1
ATOM 1079 C C . GLU A 1 130 ? 3.019 18.234 -5.233 1.00 53.34 130 GLU A C 1
ATOM 1081 O O . GLU A 1 130 ? 2.542 17.443 -6.052 1.00 53.34 130 GLU A O 1
ATOM 1086 N N . GLU A 1 131 ? 4.150 18.891 -5.488 1.00 53.56 131 GLU A N 1
ATOM 1087 C CA . GLU A 1 131 ? 4.792 18.816 -6.795 1.00 53.56 131 GLU A CA 1
ATOM 1088 C C . GLU A 1 131 ? 6.074 17.971 -6.775 1.00 53.56 131 GLU A C 1
ATOM 1090 O O . GLU A 1 131 ? 7.015 18.248 -6.039 1.00 53.56 131 GLU A O 1
ATOM 1095 N N . LEU A 1 132 ? 6.073 16.951 -7.654 1.00 46.97 132 LEU A N 1
ATOM 1096 C CA . LEU A 1 132 ? 7.164 16.037 -8.047 1.00 46.97 132 LEU A CA 1
ATOM 1097 C C . LEU A 1 132 ? 7.295 14.704 -7.277 1.00 46.97 132 LEU A C 1
ATOM 1099 O O . LEU A 1 132 ? 8.341 14.389 -6.734 1.00 46.97 132 LEU A O 1
ATOM 1103 N N . MET A 1 133 ? 6.239 13.879 -7.308 1.00 52.97 133 MET A N 1
ATOM 1104 C CA . MET A 1 133 ? 6.289 12.452 -7.714 1.00 52.97 133 MET A CA 1
ATOM 1105 C C . MET A 1 133 ? 4.844 11.988 -7.954 1.00 52.97 133 MET A C 1
ATOM 1107 O O . MET A 1 133 ? 4.169 11.497 -7.044 1.00 52.97 133 MET A O 1
ATOM 1111 N N . TYR A 1 134 ? 4.338 12.221 -9.166 1.00 58.75 134 TYR A N 1
ATOM 1112 C CA . TYR A 1 134 ? 2.908 12.219 -9.500 1.00 58.75 134 TYR A CA 1
ATOM 1113 C C . TYR A 1 134 ? 2.157 10.892 -9.230 1.00 58.75 134 TYR A C 1
ATOM 1115 O O . TYR A 1 134 ? 0.927 10.902 -9.263 1.00 58.75 134 TYR A O 1
ATOM 1123 N N . SER A 1 135 ? 2.820 9.775 -8.925 1.00 67.06 135 SER A N 1
ATOM 1124 C CA . SER A 1 135 ? 2.201 8.513 -8.489 1.00 67.06 135 SER A CA 1
ATOM 1125 C C . SER A 1 135 ? 2.810 7.901 -7.219 1.00 67.06 135 SER A C 1
ATOM 1127 O O . SER A 1 135 ? 2.225 6.965 -6.677 1.00 67.06 135 SER A O 1
ATOM 1129 N N . GLN A 1 136 ? 3.934 8.430 -6.718 1.00 78.25 136 GLN A N 1
ATOM 1130 C CA . GLN A 1 136 ? 4.718 7.807 -5.638 1.00 78.25 136 GLN A CA 1
ATOM 1131 C C . GLN A 1 136 ? 4.670 8.561 -4.304 1.00 78.25 136 GLN A C 1
ATOM 1133 O O . GLN A 1 136 ? 5.474 8.285 -3.420 1.00 78.25 136 GLN A O 1
ATOM 1138 N N . TYR A 1 137 ? 3.780 9.546 -4.145 1.00 81.81 137 TYR A N 1
ATOM 1139 C CA . TYR A 1 137 ? 3.618 10.303 -2.889 1.00 81.81 137 TYR A CA 1
ATOM 1140 C C . TYR A 1 137 ? 4.941 10.907 -2.349 1.00 81.81 137 TYR A C 1
ATOM 1142 O O . TYR A 1 137 ? 5.184 10.965 -1.141 1.00 81.81 137 TYR A O 1
ATOM 1150 N N . GLY A 1 138 ? 5.829 11.326 -3.258 1.00 81.94 138 GLY A N 1
ATOM 1151 C CA . GLY A 1 138 ? 7.155 11.877 -2.940 1.00 81.94 138 GLY A CA 1
ATOM 1152 C C . GLY A 1 138 ? 8.179 10.845 -2.448 1.00 81.94 138 GLY A C 1
ATOM 1153 O O . GLY A 1 138 ? 9.166 11.219 -1.811 1.00 81.94 138 GLY A O 1
ATOM 1154 N N . VAL A 1 139 ? 7.932 9.546 -2.632 1.00 87.06 139 VAL A N 1
ATOM 1155 C CA . VAL A 1 139 ? 8.826 8.463 -2.199 1.00 87.06 139 VAL A CA 1
ATOM 1156 C C . VAL A 1 139 ? 9.715 8.018 -3.358 1.00 87.06 139 VAL A C 1
ATOM 1158 O O . VAL A 1 139 ? 9.225 7.668 -4.430 1.00 87.06 139 VAL A O 1
ATOM 1161 N N . ASN A 1 140 ? 11.028 7.966 -3.117 1.00 87.88 140 ASN A N 1
ATOM 1162 C CA . ASN A 1 140 ? 11.984 7.367 -4.045 1.00 87.88 140 ASN A CA 1
ATOM 1163 C C . ASN A 1 140 ? 11.857 5.833 -4.017 1.00 87.88 140 ASN A 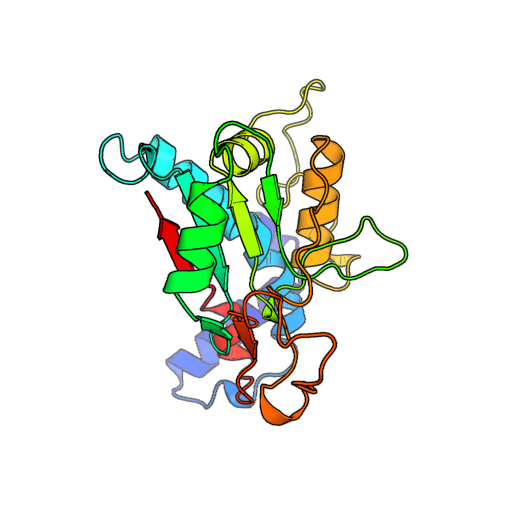C 1
ATOM 1165 O O . ASN A 1 140 ? 12.580 5.146 -3.299 1.00 87.88 140 ASN A O 1
ATOM 1169 N N . THR A 1 141 ? 10.911 5.303 -4.792 1.00 89.00 141 THR A N 1
ATOM 1170 C CA . THR A 1 141 ? 10.616 3.857 -4.836 1.00 89.00 141 THR A CA 1
ATOM 1171 C C . THR A 1 141 ? 11.766 3.050 -5.441 1.00 89.00 141 THR A C 1
ATOM 1173 O O . THR A 1 141 ? 11.946 1.891 -5.082 1.00 89.00 141 THR A O 1
ATOM 1176 N N . THR A 1 142 ? 12.577 3.651 -6.322 1.00 88.56 142 THR A N 1
ATOM 1177 C CA . THR A 1 142 ? 13.752 2.997 -6.924 1.00 88.56 142 THR A CA 1
ATOM 1178 C C . THR A 1 142 ? 14.745 2.523 -5.863 1.00 88.56 142 THR A C 1
ATOM 1180 O O . THR A 1 142 ? 15.350 1.462 -6.023 1.00 88.56 142 THR A O 1
ATOM 1183 N N . ALA A 1 143 ? 14.892 3.293 -4.780 1.00 89.62 143 ALA A N 1
ATOM 1184 C CA . ALA A 1 143 ? 15.823 3.018 -3.688 1.00 89.62 143 ALA A CA 1
ATOM 1185 C C . ALA A 1 143 ? 15.316 1.973 -2.678 1.00 89.62 143 ALA A C 1
ATOM 1187 O O . ALA A 1 143 ? 16.054 1.619 -1.762 1.00 89.62 143 ALA A O 1
ATOM 1188 N N . LEU A 1 144 ? 14.073 1.505 -2.820 1.00 90.94 144 LEU A N 1
ATOM 1189 C CA . LEU A 1 144 ? 13.439 0.567 -1.898 1.00 90.94 144 LEU A CA 1
ATOM 1190 C C . LEU A 1 144 ? 13.312 -0.825 -2.520 1.00 90.94 144 LEU A C 1
ATOM 1192 O O . LEU A 1 144 ? 13.301 -0.992 -3.747 1.00 90.94 144 LEU A O 1
ATOM 1196 N N . CYS A 1 145 ? 13.208 -1.820 -1.642 1.00 85.25 145 CYS A N 1
ATOM 1197 C CA . CYS A 1 145 ? 13.131 -3.235 -1.995 1.00 85.25 145 CYS A CA 1
ATOM 1198 C C . CYS A 1 145 ? 11.905 -3.522 -2.858 1.00 85.25 145 CYS A C 1
ATOM 1200 O O . CYS A 1 145 ? 11.944 -4.291 -3.819 1.00 85.25 145 CYS A O 1
ATOM 1202 N N . CYS A 1 146 ? 10.801 -2.882 -2.492 1.00 88.25 146 CYS A N 1
ATOM 1203 C CA . CYS A 1 146 ? 9.484 -3.383 -2.806 1.00 88.25 146 CYS A CA 1
ATOM 1204 C C . CYS A 1 146 ? 8.430 -2.280 -2.634 1.00 88.25 146 CYS A C 1
ATOM 1206 O O . CYS A 1 146 ? 8.650 -1.240 -2.008 1.00 88.25 146 CYS A O 1
ATOM 1208 N N . GLY A 1 147 ? 7.274 -2.470 -3.272 1.00 90.31 147 GLY A N 1
ATOM 1209 C CA . GLY A 1 147 ? 6.238 -1.436 -3.322 1.00 90.31 147 GLY A CA 1
ATOM 1210 C C . GLY A 1 147 ? 5.436 -1.286 -2.027 1.00 90.31 147 GLY A C 1
ATOM 1211 O O . GLY A 1 147 ? 4.844 -0.237 -1.795 1.00 90.31 147 GLY A O 1
ATOM 1212 N N . ASP A 1 148 ? 5.367 -2.336 -1.215 1.00 92.12 148 ASP A N 1
ATOM 1213 C CA . ASP A 1 148 ? 4.751 -2.349 0.117 1.00 92.12 148 ASP A CA 1
ATOM 1214 C C . ASP A 1 148 ? 5.612 -1.605 1.149 1.00 92.12 148 ASP A C 1
ATOM 1216 O O . ASP A 1 148 ? 5.083 -0.792 1.910 1.00 92.12 148 ASP A O 1
ATOM 1220 N N . GLU A 1 149 ? 6.936 -1.758 1.091 1.00 94.25 149 GLU A N 1
ATOM 1221 C CA . GLU A 1 149 ? 7.873 -0.917 1.846 1.00 94.25 149 GLU A CA 1
ATOM 1222 C C . GLU A 1 149 ? 7.717 0.569 1.473 1.00 94.25 149 GLU A C 1
ATOM 1224 O O . GLU A 1 149 ? 7.540 1.428 2.343 1.00 94.25 149 GLU A O 1
ATOM 1229 N N . ALA A 1 150 ? 7.695 0.887 0.171 1.00 93.50 150 ALA A N 1
ATOM 1230 C CA . ALA A 1 150 ? 7.491 2.256 -0.310 1.00 93.50 150 ALA A CA 1
ATOM 1231 C C . ALA A 1 150 ? 6.154 2.858 0.151 1.00 93.50 150 ALA A C 1
ATOM 1233 O O . ALA A 1 150 ? 6.089 4.032 0.532 1.00 93.50 150 ALA A O 1
ATOM 1234 N N . LEU A 1 151 ? 5.094 2.045 0.174 1.00 94.19 151 LEU A N 1
ATOM 1235 C CA . LEU A 1 151 ? 3.788 2.440 0.690 1.00 94.19 151 LEU A CA 1
ATOM 1236 C C . LEU A 1 151 ? 3.846 2.775 2.186 1.00 94.19 151 LEU A C 1
ATOM 1238 O O . LEU A 1 151 ? 3.284 3.791 2.593 1.00 94.19 151 LEU A O 1
ATOM 1242 N N . SER A 1 152 ? 4.545 1.980 3.000 1.00 95.19 152 SER A N 1
ATOM 1243 C CA . SER A 1 152 ? 4.691 2.271 4.433 1.00 95.19 152 SER A CA 1
ATOM 1244 C C . SER A 1 152 ? 5.456 3.572 4.684 1.00 95.19 152 SER A C 1
ATOM 1246 O O . SER A 1 152 ? 5.043 4.384 5.513 1.00 95.19 152 SER A O 1
ATOM 1248 N N . VAL A 1 153 ? 6.501 3.857 3.899 1.00 94.38 153 VAL A N 1
ATOM 1249 C CA . VAL A 1 153 ? 7.207 5.150 3.961 1.00 94.38 153 VAL A CA 1
ATOM 1250 C C . VAL A 1 153 ? 6.254 6.317 3.667 1.00 94.38 153 VAL A C 1
ATOM 1252 O O . VAL A 1 153 ? 6.265 7.318 4.391 1.00 94.38 153 VAL A O 1
ATOM 1255 N N . ALA A 1 154 ? 5.397 6.196 2.647 1.00 92.50 154 ALA A N 1
ATOM 1256 C CA . ALA A 1 154 ? 4.395 7.215 2.325 1.00 92.50 154 ALA A CA 1
ATOM 1257 C C . ALA A 1 154 ? 3.363 7.396 3.455 1.00 92.50 154 ALA A C 1
ATOM 1259 O O . ALA A 1 154 ? 3.044 8.525 3.836 1.00 92.50 154 ALA A O 1
ATOM 1260 N N . LEU A 1 155 ? 2.875 6.296 4.031 1.00 93.94 155 LEU A N 1
ATOM 1261 C CA . LEU A 1 155 ? 1.912 6.297 5.136 1.00 93.94 155 LEU A CA 1
ATOM 1262 C C . LEU A 1 155 ? 2.486 6.903 6.416 1.00 93.94 155 LEU A C 1
ATOM 1264 O O . LEU A 1 155 ? 1.826 7.722 7.062 1.00 93.94 155 LEU A O 1
ATOM 1268 N N . LYS A 1 156 ? 3.737 6.577 6.748 1.00 94.12 156 LYS A N 1
ATOM 1269 C CA . LYS A 1 156 ? 4.423 7.094 7.934 1.00 94.12 156 LYS A CA 1
ATOM 1270 C C . LYS A 1 156 ? 4.516 8.619 7.908 1.00 94.12 156 LYS A C 1
ATOM 1272 O O . LYS A 1 156 ? 4.285 9.259 8.932 1.00 94.12 156 LYS A O 1
ATOM 1277 N N . ARG A 1 157 ? 4.754 9.224 6.736 1.00 91.69 157 ARG A N 1
ATOM 1278 C CA . ARG A 1 157 ? 4.739 10.693 6.546 1.00 91.69 157 ARG A CA 1
ATOM 1279 C C . ARG A 1 157 ? 3.373 11.325 6.837 1.00 91.69 157 ARG A C 1
ATOM 1281 O O . ARG A 1 157 ? 3.298 12.511 7.144 1.00 91.69 157 ARG A O 1
ATOM 1288 N N . LYS A 1 158 ? 2.296 10.542 6.753 1.00 90.31 158 LYS A N 1
ATOM 1289 C CA . LYS A 1 158 ? 0.922 10.934 7.100 1.00 90.31 158 LYS A CA 1
ATOM 1290 C C . LYS A 1 158 ? 0.529 10.544 8.531 1.00 90.31 158 LYS A C 1
ATOM 1292 O O . LYS A 1 158 ? -0.625 10.728 8.911 1.00 90.31 158 LYS A O 1
ATOM 1297 N N . GLY A 1 159 ? 1.464 10.016 9.324 1.00 93.81 159 GLY A N 1
ATOM 1298 C CA . GLY A 1 159 ? 1.206 9.544 10.684 1.00 93.81 159 GLY A CA 1
ATOM 1299 C C . GLY A 1 159 ? 0.402 8.243 10.742 1.00 93.81 159 GLY A C 1
ATOM 1300 O O . GLY A 1 159 ? -0.270 7.991 11.738 1.00 93.81 159 GLY A O 1
ATOM 1301 N N . ILE A 1 160 ? 0.426 7.442 9.673 1.00 95.69 160 ILE A N 1
ATOM 1302 C CA . ILE A 1 160 ? -0.215 6.127 9.625 1.00 95.69 160 ILE A CA 1
ATOM 1303 C C . ILE A 1 160 ? 0.873 5.063 9.740 1.00 95.69 160 ILE A C 1
ATOM 1305 O O . ILE A 1 160 ? 1.844 5.073 8.988 1.00 95.69 160 ILE A O 1
ATOM 1309 N N . GLU A 1 161 ? 0.690 4.139 10.673 1.00 96.06 161 GLU A N 1
ATOM 1310 C CA . GLU A 1 161 ? 1.568 2.992 10.893 1.00 96.06 161 GLU A CA 1
ATOM 1311 C C . GLU A 1 161 ? 0.772 1.701 10.737 1.00 96.06 161 GLU A C 1
ATOM 1313 O O . GLU A 1 161 ? -0.455 1.692 10.891 1.00 96.06 161 GLU A O 1
ATOM 1318 N N . ILE A 1 162 ? 1.471 0.610 10.425 1.00 96.44 162 ILE A N 1
ATOM 1319 C CA . ILE A 1 162 ? 0.841 -0.703 10.362 1.00 96.44 162 ILE A CA 1
ATOM 1320 C C . ILE A 1 162 ? 0.367 -1.142 11.750 1.00 96.44 162 ILE A C 1
ATOM 1322 O O . ILE A 1 162 ? 1.081 -1.045 12.747 1.00 96.44 162 ILE A O 1
ATOM 1326 N N . LYS A 1 163 ? -0.839 -1.699 11.793 1.00 95.62 163 LYS A N 1
ATOM 1327 C CA . LYS A 1 163 ? -1.300 -2.572 12.865 1.00 95.62 163 LYS A CA 1
ATOM 1328 C C . LYS A 1 163 ? -1.074 -4.017 12.441 1.00 95.62 163 LYS A C 1
ATOM 1330 O O . LYS A 1 163 ? -1.706 -4.487 11.495 1.00 95.62 163 LYS A O 1
ATOM 1335 N N . GLY A 1 164 ? -0.141 -4.688 13.107 1.00 92.62 164 GLY A N 1
ATOM 1336 C CA . GLY A 1 164 ? 0.172 -6.085 12.830 1.00 92.62 164 GLY A CA 1
ATOM 1337 C C . GLY A 1 164 ? -0.948 -7.005 13.308 1.00 92.62 164 GLY A C 1
ATOM 1338 O O . GLY A 1 164 ? -1.330 -6.946 14.472 1.00 92.62 164 GLY A O 1
ATOM 1339 N N . TYR A 1 165 ? -1.445 -7.853 12.412 1.00 89.06 165 TYR A N 1
ATOM 1340 C CA . TYR A 1 165 ? -2.428 -8.900 12.699 1.00 89.06 165 TYR A CA 1
ATOM 1341 C C . TYR A 1 165 ? -1.873 -10.254 12.237 1.00 89.06 165 TYR A C 1
ATOM 1343 O O . TYR A 1 165 ? -2.475 -10.942 11.424 1.00 89.06 165 TYR A O 1
ATOM 1351 N N . TRP A 1 166 ? -0.687 -10.625 12.713 1.00 82.75 166 TRP A N 1
ATOM 1352 C CA . TRP A 1 166 ? -0.136 -11.969 12.522 1.00 82.75 166 TRP A CA 1
ATOM 1353 C C . TRP A 1 166 ? -0.530 -12.845 13.728 1.00 82.75 166 TRP A C 1
ATOM 1355 O O . TRP A 1 166 ? -0.468 -12.332 14.848 1.00 82.75 166 TRP A O 1
ATOM 1365 N N . PRO A 1 167 ? -0.955 -14.112 13.547 1.00 79.69 167 PRO A N 1
ATOM 1366 C CA . PRO A 1 167 ? -0.906 -14.908 12.313 1.00 79.69 167 PRO A CA 1
ATOM 1367 C C . PRO A 1 167 ? -2.150 -14.806 11.413 1.00 79.69 167 PRO A C 1
ATOM 1369 O O . PRO A 1 167 ? -2.230 -15.522 10.423 1.00 79.69 167 PRO A O 1
ATOM 1372 N N . LEU A 1 168 ? -3.119 -13.939 11.723 1.00 83.50 168 LEU A N 1
ATOM 1373 C CA . LEU A 1 168 ? -4.372 -13.815 10.962 1.00 83.50 168 LEU A CA 1
ATOM 1374 C C . LEU A 1 168 ? -4.157 -13.482 9.472 1.00 83.50 168 LEU A C 1
ATOM 1376 O O . LEU A 1 168 ? -4.766 -14.097 8.597 1.00 83.50 168 LEU A O 1
ATOM 1380 N N . PHE A 1 169 ? -3.250 -12.546 9.198 1.00 87.31 169 PHE A N 1
ATOM 1381 C CA . PHE A 1 169 ? -2.650 -12.336 7.887 1.00 87.31 169 PHE A CA 1
ATOM 1382 C C . PHE A 1 169 ? -1.374 -13.170 7.818 1.00 87.31 169 PHE A C 1
ATOM 1384 O O . PHE A 1 169 ? -0.418 -12.879 8.543 1.00 87.31 169 PHE A O 1
ATOM 1391 N N . ASN A 1 170 ? -1.339 -14.176 6.945 1.00 83.56 170 ASN A N 1
ATOM 1392 C CA . ASN A 1 170 ? -0.177 -15.039 6.794 1.00 83.56 170 ASN A CA 1
ATOM 1393 C C . ASN A 1 170 ? 0.276 -15.120 5.330 1.00 83.56 170 ASN A C 1
ATOM 1395 O O . ASN A 1 170 ? -0.527 -15.166 4.405 1.00 83.56 170 ASN A O 1
ATOM 1399 N N . GLY A 1 171 ? 1.591 -15.040 5.122 1.00 77.81 171 GLY A N 1
ATOM 1400 C CA . GLY A 1 171 ? 2.229 -15.195 3.809 1.00 77.81 171 GLY A CA 1
ATOM 1401 C C . GLY A 1 171 ? 2.834 -16.576 3.602 1.00 77.81 171 GLY A C 1
ATOM 1402 O O . GLY A 1 171 ? 3.364 -16.840 2.525 1.00 77.81 171 GLY A O 1
ATOM 1403 N N . ASP A 1 172 ? 2.776 -17.428 4.622 1.00 80.88 172 ASP A N 1
ATOM 1404 C CA . ASP A 1 172 ? 3.286 -18.784 4.573 1.00 80.88 172 ASP A CA 1
ATOM 1405 C C . ASP A 1 172 ? 2.241 -19.725 3.948 1.00 80.88 172 ASP A C 1
ATOM 1407 O O . ASP A 1 172 ? 1.032 -19.555 4.165 1.00 80.88 172 ASP A O 1
ATOM 1411 N N . PRO A 1 173 ? 2.674 -20.732 3.171 1.00 74.06 173 PRO A N 1
ATOM 1412 C CA . PRO A 1 173 ? 1.789 -21.785 2.699 1.00 74.06 173 PRO A CA 1
ATOM 1413 C C . PRO A 1 173 ? 1.089 -22.516 3.858 1.00 74.06 173 PRO A C 1
ATOM 1415 O O . PRO A 1 173 ? 1.702 -22.736 4.905 1.00 74.06 173 PRO A O 1
ATOM 1418 N N . PRO A 1 174 ? -0.153 -23.010 3.680 1.00 72.19 174 PRO A N 1
ATOM 1419 C CA . PRO A 1 174 ? -0.864 -23.730 4.741 1.00 72.19 174 PRO A CA 1
ATOM 1420 C C . PRO A 1 174 ? -0.077 -24.923 5.303 1.00 72.19 174 PRO A C 1
ATOM 1422 O O . PRO A 1 174 ? -0.150 -25.216 6.491 1.00 72.19 174 PRO A O 1
ATOM 1425 N N . VAL A 1 175 ? 0.714 -25.591 4.454 1.00 73.19 175 VAL A N 1
ATOM 1426 C CA . VAL A 1 175 ? 1.521 -26.765 4.823 1.00 73.19 175 VAL A CA 1
ATOM 1427 C C . VAL A 1 175 ? 2.680 -26.440 5.773 1.00 73.19 175 VAL A C 1
ATOM 1429 O O . VAL A 1 175 ? 3.158 -27.329 6.472 1.00 73.19 175 VAL A O 1
ATOM 1432 N N . THR A 1 176 ? 3.143 -25.188 5.814 1.00 74.56 176 THR A N 1
ATOM 1433 C CA . THR A 1 176 ? 4.249 -24.768 6.690 1.00 74.56 176 THR A CA 1
ATOM 1434 C C . THR A 1 176 ? 3.763 -24.184 8.013 1.00 74.56 176 THR A C 1
ATOM 1436 O O . THR A 1 176 ? 4.575 -23.906 8.893 1.00 74.56 176 THR A O 1
ATOM 1439 N N . ILE A 1 177 ? 2.452 -23.997 8.171 1.00 73.25 177 ILE A N 1
ATOM 1440 C CA . ILE A 1 177 ? 1.866 -23.397 9.364 1.00 73.25 177 ILE A CA 1
ATOM 1441 C C . ILE A 1 177 ? 1.596 -24.487 10.398 1.00 73.25 177 ILE A C 1
ATOM 1443 O O . ILE A 1 177 ? 0.848 -25.436 10.166 1.00 73.25 177 ILE A O 1
ATOM 1447 N N . ASN A 1 178 ? 2.209 -24.338 11.571 1.00 72.88 178 ASN A N 1
ATOM 1448 C CA . ASN A 1 178 ? 2.003 -25.256 12.680 1.00 72.88 178 ASN A CA 1
ATOM 1449 C C . ASN A 1 178 ? 0.693 -24.932 13.399 1.00 72.88 178 ASN A C 1
ATOM 1451 O O . ASN A 1 178 ? 0.684 -24.085 14.286 1.00 72.88 178 ASN A O 1
ATOM 1455 N N . PHE A 1 179 ? -0.402 -25.612 13.055 1.00 71.44 179 PHE A N 1
ATOM 1456 C CA . PHE A 1 179 ? -1.662 -25.553 13.806 1.00 71.44 179 PHE A CA 1
ATOM 1457 C C . PHE A 1 179 ? -1.524 -26.257 15.165 1.00 71.44 179 PHE A C 1
ATOM 1459 O O . PHE A 1 179 ? -2.098 -27.323 15.379 1.00 71.44 179 PHE A O 1
ATOM 1466 N N . GLY A 1 180 ? -0.727 -25.677 16.063 1.00 71.69 180 GLY A N 1
ATOM 1467 C CA . GLY A 1 180 ? -0.492 -26.149 17.422 1.00 71.69 180 GLY A CA 1
ATOM 1468 C C . GLY A 1 180 ? -1.421 -25.508 18.461 1.00 71.69 180 GLY A C 1
ATOM 1469 O O . GLY A 1 180 ? -2.234 -24.641 18.124 1.00 71.69 180 GLY A O 1
ATOM 1470 N N . PRO A 1 181 ? -1.288 -25.900 19.742 1.00 67.69 181 PRO A N 1
ATOM 1471 C CA . PRO A 1 181 ? -2.087 -25.372 20.850 1.00 67.69 181 PRO A CA 1
ATOM 1472 C C . PRO A 1 181 ? -2.060 -23.843 20.959 1.00 67.69 181 PRO A C 1
ATOM 1474 O O . PRO A 1 181 ? -3.050 -23.247 21.376 1.00 67.69 181 PRO A O 1
ATOM 1477 N N . GLU A 1 182 ? -0.963 -23.205 20.540 1.00 66.19 182 GLU A N 1
ATOM 1478 C CA . GLU A 1 182 ? -0.830 -21.749 20.451 1.00 66.19 182 GLU A CA 1
ATOM 1479 C C . GLU A 1 182 ? -1.818 -21.066 19.485 1.00 66.19 182 GLU A C 1
ATOM 1481 O O . GLU A 1 182 ? -2.052 -19.870 19.626 1.00 66.19 182 GLU A O 1
ATOM 1486 N N . MET A 1 183 ? -2.420 -21.795 18.537 1.00 66.00 183 MET A N 1
ATOM 1487 C CA . MET A 1 183 ? -3.381 -21.254 17.562 1.00 66.00 183 MET A CA 1
ATOM 1488 C C . MET A 1 183 ? -4.801 -21.819 17.696 1.00 66.00 183 MET A C 1
ATOM 1490 O O . MET A 1 183 ? -5.717 -21.314 17.057 1.00 66.00 183 MET A O 1
ATOM 1494 N N . TRP A 1 184 ? -5.028 -22.852 18.514 1.00 60.69 184 TRP A N 1
ATOM 1495 C CA . TRP A 1 184 ? -6.331 -23.535 18.599 1.00 60.69 184 TRP A CA 1
ATOM 1496 C C . TRP A 1 184 ? -7.446 -22.723 19.278 1.00 60.69 184 TRP A C 1
ATOM 1498 O O . TRP A 1 184 ? -8.615 -23.083 19.146 1.00 60.69 184 TRP A O 1
ATOM 1508 N N . CYS A 1 185 ? -7.104 -21.632 19.969 1.00 65.56 185 CYS A N 1
ATOM 1509 C CA . CYS A 1 185 ? -8.061 -20.718 20.609 1.00 65.56 185 CYS A CA 1
ATOM 1510 C C . CYS A 1 185 ? -8.096 -19.318 19.973 1.00 65.56 185 CYS A C 1
ATOM 1512 O O . CYS A 1 185 ? -8.836 -18.458 20.447 1.00 65.56 185 CYS A O 1
ATOM 1514 N N . GLU A 1 186 ? -7.309 -19.092 18.923 1.00 63.41 186 GLU A N 1
ATOM 1515 C CA . GLU A 1 186 ? -7.331 -17.868 18.122 1.00 63.41 186 GLU A CA 1
ATOM 1516 C C . GLU A 1 186 ? -8.137 -18.129 16.837 1.00 63.41 186 GLU A C 1
ATOM 1518 O O . GLU A 1 186 ? -8.243 -19.283 16.403 1.00 63.41 186 GLU A O 1
ATOM 1523 N N . PRO A 1 187 ? -8.724 -17.102 16.196 1.00 61.22 187 PRO A N 1
ATOM 1524 C CA . PRO A 1 187 ? -9.316 -17.286 14.879 1.00 61.22 187 PRO A CA 1
ATOM 1525 C C . PRO A 1 187 ? -8.250 -17.842 13.930 1.00 61.22 187 PRO A C 1
ATOM 1527 O O . PRO A 1 187 ? -7.103 -17.386 13.942 1.00 61.22 187 PRO A O 1
ATOM 1530 N N . GLN A 1 188 ? -8.611 -18.839 13.119 1.00 62.16 188 GLN A N 1
ATOM 1531 C CA . GLN A 1 188 ? -7.647 -19.411 12.184 1.00 62.16 188 GLN A CA 1
ATOM 1532 C C . GLN A 1 188 ? -7.153 -18.342 11.197 1.00 62.16 188 GLN A C 1
ATOM 1534 O O . GLN A 1 188 ? -7.929 -17.446 10.836 1.00 62.16 188 GLN A O 1
ATOM 1539 N N . PRO A 1 189 ? -5.886 -18.432 10.738 1.00 59.22 189 PRO A N 1
ATOM 1540 C CA . PRO A 1 189 ? -5.388 -17.575 9.676 1.00 59.22 189 PRO A CA 1
ATOM 1541 C C . PRO A 1 189 ? -6.356 -17.610 8.505 1.00 59.22 189 PRO A C 1
ATOM 1543 O O . PRO A 1 189 ? -6.752 -18.678 8.043 1.00 59.22 189 PRO A O 1
ATOM 1546 N N . PHE A 1 190 ? -6.767 -16.436 8.055 1.00 67.12 190 PHE A N 1
ATOM 1547 C CA . PHE A 1 190 ? -7.704 -16.319 6.949 1.00 67.12 190 PHE A CA 1
ATOM 1548 C C . PHE A 1 190 ? -7.008 -15.963 5.646 1.00 67.12 190 PHE A C 1
ATOM 1550 O O . PHE A 1 190 ? -7.671 -15.847 4.625 1.00 67.12 190 PHE A O 1
ATOM 1557 N N . LEU A 1 191 ? -5.685 -15.789 5.655 1.00 57.03 191 LEU A N 1
ATOM 1558 C CA . LEU A 1 191 ? -4.899 -15.560 4.450 1.00 57.03 191 LEU A CA 1
ATOM 1559 C C . LEU A 1 191 ? -3.727 -16.515 4.399 1.00 57.03 191 LEU A C 1
ATOM 1561 O O . LEU A 1 191 ? -3.003 -16.652 5.383 1.00 57.03 191 LEU A O 1
ATOM 1565 N N . PHE A 1 192 ? -3.556 -17.139 3.239 1.00 65.94 192 PHE A N 1
ATOM 1566 C CA . PHE A 1 192 ? -2.433 -18.016 2.946 1.00 65.94 192 PHE A CA 1
ATOM 1567 C C . PHE A 1 192 ? -1.915 -17.745 1.551 1.00 65.94 192 PHE A C 1
ATOM 1569 O O . PHE A 1 192 ? -2.685 -17.401 0.652 1.00 65.94 192 PHE A O 1
ATOM 1576 N N . ARG A 1 193 ? -0.623 -17.989 1.364 1.00 62.16 193 ARG A N 1
ATOM 1577 C CA . ARG A 1 193 ? -0.016 -17.947 0.046 1.00 62.16 193 ARG A CA 1
ATOM 1578 C C . ARG A 1 193 ? -0.103 -19.307 -0.649 1.00 62.16 193 ARG A C 1
ATOM 1580 O O . ARG A 1 193 ? 0.269 -20.329 -0.076 1.00 62.16 193 ARG A O 1
ATOM 1587 N N . ASP A 1 194 ? -0.585 -19.307 -1.882 1.00 55.34 194 ASP A N 1
ATOM 1588 C CA . ASP A 1 194 ? -0.544 -20.425 -2.815 1.00 55.34 194 ASP A CA 1
ATOM 1589 C C . ASP A 1 194 ? 0.827 -20.472 -3.517 1.00 55.34 194 ASP A C 1
ATOM 1591 O O . ASP A 1 194 ? 1.520 -19.467 -3.663 1.00 55.34 194 ASP A O 1
ATOM 1595 N N . LEU A 1 195 ? 1.267 -21.655 -3.935 1.00 51.84 195 LEU A N 1
ATOM 1596 C CA . LEU A 1 195 ? 2.651 -21.901 -4.365 1.00 51.84 195 LEU A CA 1
ATOM 1597 C C . LEU A 1 195 ? 2.969 -21.412 -5.793 1.00 51.84 195 LEU A C 1
ATOM 1599 O O . LEU A 1 195 ? 4.102 -21.564 -6.255 1.00 51.84 195 LEU A O 1
ATOM 1603 N N . PHE A 1 196 ? 2.008 -20.826 -6.507 1.00 49.38 196 PHE A N 1
ATOM 1604 C CA . PHE A 1 196 ? 2.172 -20.425 -7.906 1.00 49.38 196 PHE A CA 1
ATOM 1605 C C . PHE A 1 196 ? 2.566 -18.947 -8.051 1.00 49.38 196 PHE A C 1
ATOM 1607 O O . PHE A 1 196 ? 1.717 -18.068 -8.184 1.00 49.38 196 PHE A O 1
ATOM 1614 N N . GLU A 1 197 ? 3.873 -18.663 -8.108 1.00 52.00 197 GLU A N 1
ATOM 1615 C CA . GLU A 1 197 ? 4.377 -17.338 -8.496 1.00 52.00 197 GLU A CA 1
ATOM 1616 C C . GLU A 1 197 ? 4.550 -17.198 -10.014 1.00 52.00 197 GLU A C 1
ATOM 1618 O O . GLU A 1 197 ? 5.230 -17.989 -10.662 1.00 52.00 197 GLU A O 1
ATOM 1623 N N . ASN A 1 198 ? 4.015 -16.114 -10.578 1.00 50.22 198 ASN A N 1
ATOM 1624 C CA . ASN A 1 198 ? 4.245 -15.707 -11.963 1.00 50.22 198 ASN A CA 1
ATOM 1625 C C . ASN A 1 198 ? 4.625 -14.217 -12.011 1.00 50.22 198 ASN A C 1
ATOM 1627 O O . ASN A 1 198 ? 3.915 -13.359 -11.479 1.00 50.22 198 ASN A O 1
ATOM 1631 N N . ALA A 1 199 ? 5.747 -13.902 -12.661 1.00 48.59 199 ALA A N 1
ATOM 1632 C CA . ALA A 1 199 ? 6.272 -12.544 -12.775 1.00 48.59 199 ALA A CA 1
ATOM 1633 C C . ALA A 1 199 ? 5.346 -11.588 -13.554 1.00 48.59 199 ALA A C 1
ATOM 1635 O O . ALA A 1 199 ? 5.267 -10.410 -13.201 1.00 48.59 199 ALA A O 1
ATOM 1636 N N . ALA A 1 200 ? 4.609 -12.082 -14.556 1.00 48.94 200 ALA A N 1
ATOM 1637 C CA . ALA A 1 200 ? 3.614 -11.294 -15.284 1.00 48.94 200 ALA A CA 1
ATOM 1638 C C . ALA A 1 200 ? 2.395 -10.983 -14.398 1.00 48.94 200 ALA A C 1
ATOM 1640 O O . ALA A 1 200 ? 1.985 -9.827 -14.292 1.00 48.94 200 ALA A O 1
ATOM 1641 N N . LEU A 1 201 ? 1.900 -11.977 -13.647 1.00 52.91 201 LEU A N 1
ATOM 1642 C CA . LEU A 1 201 ? 0.791 -11.790 -12.699 1.00 52.91 201 LEU A CA 1
ATOM 1643 C C . LEU A 1 201 ? 1.119 -10.744 -11.620 1.00 52.91 201 LEU A C 1
ATOM 1645 O O . LEU A 1 201 ? 0.259 -9.929 -11.282 1.00 52.91 201 LEU A O 1
ATOM 1649 N N . LYS A 1 202 ? 2.376 -10.681 -11.150 1.00 54.34 202 LYS A N 1
ATOM 1650 C CA . LYS A 1 202 ? 2.821 -9.651 -10.192 1.00 54.34 202 LYS A CA 1
ATOM 1651 C C . LYS A 1 202 ? 2.690 -8.220 -10.727 1.00 54.34 202 LYS A C 1
ATOM 1653 O O . LYS A 1 202 ? 2.608 -7.304 -9.909 1.00 54.34 202 LYS A O 1
ATOM 1658 N N . ILE A 1 203 ? 2.668 -8.002 -12.042 1.00 51.88 203 ILE A N 1
ATOM 1659 C CA . ILE A 1 203 ? 2.532 -6.668 -12.651 1.00 51.88 203 ILE A CA 1
ATOM 1660 C C . ILE A 1 203 ? 1.067 -6.336 -12.937 1.00 51.88 203 ILE A C 1
ATOM 1662 O O . ILE A 1 203 ? 0.656 -5.198 -12.713 1.00 51.88 203 ILE A O 1
ATOM 1666 N N . ASP A 1 204 ? 0.283 -7.308 -13.405 1.00 42.34 204 ASP A N 1
ATOM 1667 C CA . ASP A 1 204 ? -1.078 -7.052 -13.889 1.00 42.34 204 ASP A CA 1
ATOM 1668 C C . ASP A 1 204 ? -2.150 -7.096 -12.808 1.00 42.34 204 ASP A C 1
ATOM 1670 O O . ASP A 1 204 ? -3.191 -6.454 -12.961 1.00 42.34 204 ASP A O 1
ATOM 1674 N N . VAL A 1 205 ? -1.940 -7.865 -11.737 1.00 51.56 205 VAL A N 1
ATOM 1675 C CA . VAL A 1 205 ? -3.029 -8.178 -10.816 1.00 51.56 205 VAL A CA 1
ATOM 1676 C C . VAL A 1 205 ? -2.629 -7.861 -9.383 1.00 51.56 205 VAL A C 1
ATOM 1678 O O . VAL A 1 205 ? -1.686 -8.394 -8.807 1.00 51.56 205 VAL A O 1
ATOM 1681 N N . GLN A 1 206 ? -3.377 -6.934 -8.806 1.00 55.19 206 GLN A N 1
ATOM 1682 C CA . GLN A 1 206 ? -3.565 -6.825 -7.373 1.00 55.19 206 GLN A CA 1
ATOM 1683 C C . GLN A 1 206 ? -5.062 -6.637 -7.199 1.00 55.19 206 GLN A C 1
ATOM 1685 O O . GLN A 1 206 ? -5.612 -5.596 -7.578 1.00 55.19 206 GLN A O 1
ATOM 1690 N N . ALA A 1 207 ? -5.744 -7.677 -6.728 1.00 57.34 207 ALA A N 1
ATOM 1691 C CA . ALA A 1 207 ? -7.183 -7.595 -6.569 1.00 57.34 207 ALA A CA 1
ATOM 1692 C C . ALA A 1 207 ? -7.480 -6.644 -5.407 1.00 57.34 207 ALA A C 1
ATOM 1694 O O . ALA A 1 207 ? -6.887 -6.735 -4.331 1.00 57.34 207 ALA A O 1
ATOM 1695 N N . THR A 1 208 ? -8.365 -5.681 -5.665 1.00 60.16 208 THR A N 1
ATOM 1696 C CA . THR A 1 208 ? -8.900 -4.799 -4.631 1.00 60.16 208 THR A CA 1
ATOM 1697 C C . THR A 1 208 ? -10.342 -5.188 -4.391 1.00 60.16 208 THR A C 1
ATOM 1699 O O . THR A 1 208 ? -11.183 -5.049 -5.280 1.00 60.16 208 THR A O 1
ATOM 1702 N N . LEU A 1 209 ? -10.621 -5.674 -3.189 1.00 66.12 209 LEU A N 1
ATOM 1703 C CA . LEU A 1 209 ? -11.957 -6.077 -2.781 1.00 66.12 209 LEU A CA 1
ATOM 1704 C C . LEU A 1 209 ? -12.525 -5.004 -1.860 1.00 66.12 209 LEU A C 1
ATOM 1706 O O . LEU A 1 209 ? -11.878 -4.545 -0.915 1.00 66.12 209 LEU A O 1
ATOM 1710 N N . PHE A 1 210 ? -13.731 -4.557 -2.195 1.00 68.69 210 PHE A N 1
ATOM 1711 C CA . PHE A 1 210 ? -14.405 -3.473 -1.502 1.00 68.69 210 PHE A CA 1
ATOM 1712 C C . PHE A 1 210 ? -15.468 -4.045 -0.572 1.00 68.69 210 PHE A C 1
ATOM 1714 O O . PHE A 1 210 ? -16.487 -4.557 -1.037 1.00 68.69 210 PHE A O 1
ATOM 1721 N N . LEU A 1 211 ? -15.259 -3.907 0.734 1.00 62.94 211 LEU A N 1
ATOM 1722 C CA . LEU A 1 211 ? -16.172 -4.430 1.750 1.00 62.94 211 LEU A CA 1
ATOM 1723 C C . LEU A 1 211 ? -16.948 -3.257 2.362 1.00 62.94 211 LEU A C 1
ATOM 1725 O O . LEU A 1 211 ? -16.367 -2.235 2.755 1.00 62.94 211 LEU A O 1
ATOM 1729 N N . GLY A 1 212 ? -18.276 -3.355 2.369 1.00 52.44 212 GLY A N 1
ATOM 1730 C CA . GLY A 1 212 ? -19.177 -2.295 2.829 1.00 52.44 212 GLY A CA 1
ATOM 1731 C C . GLY A 1 212 ? -20.468 -2.857 3.377 1.00 52.44 212 GLY A C 1
ATOM 1732 O O . GLY A 1 212 ? -21.004 -3.744 2.681 1.00 52.44 212 GLY A O 1
#

Radius of gyration: 17.8 Å; chains: 1; bounding box: 39×49×51 Å